Protein 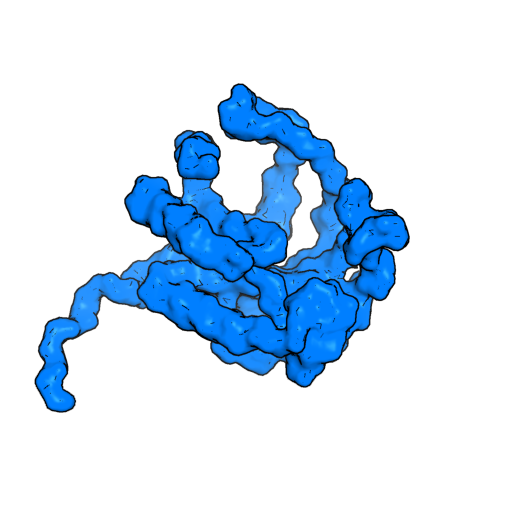AF-A0A319C2F0-F1 (afdb_monomer_lite)

InterPro domains:
  IPR013785 Aldolase-type TIM barrel [G3DSA:3.20.20.70] (1-60)
  IPR051196 RSAD2 and Viperin antiviral [PTHR21339] (58-210)
  IPR058240 Radical SAM superfamily [SSF102114] (2-153)

Sequence (222 aa):
MKRALTLLKDAGMRKINFAGGEPFLYPAKLGQMVDYCKETLRLESVPIVTNGSQSDGASVNIAIGRGSGTQVTKLYEIRDLCRAYGIKFKLNTVVCHLNFNEDMNRFIEKLQPFRWKCFQVLVVPGENDSERRLRDAHRFLIRDKEFSHFCDVHRGQRAFVPESNALVRNGREPSPSILEVGVQRALESVYWDEKSFISRSGMYDWSRDQKSCSDTHRDLDW

Secondary structure (DSSP, 8-state):
-HHHHHHHHHTT--B--B-SS-GGGSHHHHHHHHHIIIIIS--SB--BEE-----S-HHHHHHHTS-SS-HHHHHHHHHHHHHHTT---EEEEEE-TTTTT---HHHHHHH--SEEEEEEP---TTTS--TTSTT--GGG---HHHHHHHHHHHTT-TTEEEE-GGG-----PPPPPHHHH-HHHHHHHS---HHHHHHTT-----SPPS-SSSS-------

Radius of gyration: 19.26 Å; chains: 1; bounding box: 43×42×59 Å

Organism: NCBI:txid1448315

Foldseek 3Di:
DLVLVVLVLVVPQQEDEADDDALVVPVVVSVVVVCCCCVPSVRQAYEYEGADDDDPPLPLCVVQVVDRRPRLVVLQVVLVVCVVVLHQYEYEAAQWPSPLPDQCQVVCVVSVHQAYEYEHQDDAPPPQCDPPDPHPSPNGHDDPVSNVSSCVSRVPRPRYQYHYPVLDDHDDDAFPDCVPVNDVRRCVVDVDDVVSCVVSVVDDPRGRPPPDDDDDDDDDDD

pLDDT: mean 78.19, std 15.99, range [30.0, 97.94]

Structure (mmCIF, N/CA/C/O backbone):
data_AF-A0A319C2F0-F1
#
_entry.id   AF-A0A319C2F0-F1
#
loop_
_atom_site.group_PDB
_atom_site.id
_atom_site.type_symbol
_atom_site.label_atom_id
_atom_site.label_alt_id
_atom_site.label_comp_id
_atom_site.label_asym_id
_atom_site.label_entity_id
_atom_site.label_seq_id
_atom_site.pdbx_PDB_ins_code
_atom_site.Cartn_x
_atom_site.Cartn_y
_atom_site.Cartn_z
_atom_site.occupancy
_atom_site.B_iso_or_equiv
_atom_site.auth_seq_id
_atom_site.auth_comp_id
_atom_site.auth_asym_id
_atom_site.auth_atom_id
_atom_site.pdbx_PDB_model_num
ATOM 1 N N . MET A 1 1 ? -7.241 15.963 10.776 1.00 81.94 1 MET A N 1
ATOM 2 C CA . MET A 1 1 ? -7.100 14.503 10.559 1.00 81.94 1 MET A CA 1
ATOM 3 C C . MET A 1 1 ? -8.175 13.699 11.285 1.00 81.94 1 MET A C 1
ATOM 5 O O . MET A 1 1 ? -9.014 13.144 10.599 1.00 81.94 1 MET A O 1
ATOM 9 N N . LYS A 1 2 ? -8.218 13.676 12.632 1.00 91.56 2 LYS A N 1
ATOM 10 C CA . LYS A 1 2 ? -9.213 12.895 13.405 1.00 91.56 2 LYS A CA 1
ATOM 11 C C . LYS A 1 2 ? -10.661 13.156 12.964 1.00 91.56 2 LYS A C 1
ATOM 13 O O . LYS A 1 2 ? -11.342 12.215 12.599 1.00 91.56 2 LYS A O 1
ATOM 18 N N . ARG A 1 3 ? -11.054 14.430 12.817 1.00 95.12 3 ARG A N 1
ATOM 19 C CA . ARG A 1 3 ? -12.369 14.831 12.275 1.00 95.12 3 ARG A CA 1
ATOM 20 C C . ARG A 1 3 ? -12.691 14.218 10.903 1.00 95.12 3 ARG A C 1
ATOM 22 O O . ARG A 1 3 ? -13.812 13.788 10.684 1.00 95.12 3 ARG A O 1
ATOM 29 N N . ALA A 1 4 ? -11.718 14.150 9.993 1.00 94.06 4 ALA A N 1
ATOM 30 C CA . ALA A 1 4 ? -11.909 13.536 8.676 1.00 94.06 4 ALA A CA 1
ATOM 31 C C . ALA A 1 4 ? -12.144 12.019 8.794 1.00 94.06 4 ALA A C 1
ATOM 33 O O . ALA A 1 4 ? -13.008 11.473 8.121 1.00 94.06 4 ALA A O 1
ATOM 34 N N . LEU A 1 5 ? -11.407 11.350 9.690 1.00 94.06 5 LEU A N 1
ATOM 35 C CA . LEU A 1 5 ? -11.576 9.923 9.976 1.00 94.06 5 LEU A CA 1
ATOM 36 C C . LEU A 1 5 ? -12.943 9.621 10.604 1.00 94.06 5 LEU A C 1
ATOM 38 O O . LEU A 1 5 ? -13.554 8.616 10.255 1.00 94.06 5 LEU A O 1
ATOM 42 N N . THR A 1 6 ? -13.432 10.499 11.485 1.00 95.75 6 THR A N 1
ATOM 43 C CA . THR A 1 6 ? -14.786 10.415 12.051 1.00 95.75 6 THR A CA 1
ATOM 44 C C . THR A 1 6 ? -15.842 10.529 10.957 1.00 95.75 6 THR A C 1
ATOM 46 O O . THR A 1 6 ? -16.673 9.642 10.847 1.00 95.75 6 THR A O 1
ATOM 49 N N . LEU A 1 7 ? -15.741 11.528 10.068 1.00 96.44 7 LEU A N 1
ATOM 50 C CA . LEU A 1 7 ? -16.677 11.677 8.945 1.00 96.44 7 LEU A CA 1
ATOM 51 C C . LEU A 1 7 ? -16.725 10.428 8.056 1.00 96.44 7 LEU A C 1
ATOM 53 O O . LEU A 1 7 ? -17.801 9.996 7.654 1.00 96.44 7 LEU A O 1
ATOM 57 N N . LEU A 1 8 ? -15.568 9.827 7.763 1.00 96.00 8 LEU A N 1
ATOM 58 C CA . LEU A 1 8 ? -15.510 8.576 7.004 1.00 96.00 8 LEU A CA 1
ATOM 59 C C . LEU A 1 8 ? -16.169 7.420 7.768 1.00 96.00 8 LEU A C 1
ATOM 61 O O . LEU A 1 8 ? -16.889 6.629 7.162 1.00 96.00 8 LEU A O 1
ATOM 65 N N . LYS A 1 9 ? -15.938 7.310 9.083 1.00 95.00 9 LYS A N 1
ATOM 66 C CA . LYS A 1 9 ? -16.566 6.291 9.939 1.00 95.00 9 LYS A CA 1
ATOM 67 C C . LYS A 1 9 ? -18.087 6.435 9.953 1.00 95.00 9 LYS A C 1
ATOM 69 O O . LYS A 1 9 ? -18.772 5.435 9.748 1.00 95.00 9 LYS A O 1
ATOM 74 N N . ASP A 1 10 ? -18.588 7.652 10.130 1.00 95.75 10 ASP A N 1
ATOM 75 C CA . ASP A 1 10 ? -20.021 7.960 10.142 1.00 95.75 10 ASP A CA 1
ATOM 76 C C . ASP A 1 10 ? -20.669 7.659 8.782 1.00 95.75 10 ASP A C 1
ATOM 78 O O . ASP A 1 10 ? -21.794 7.175 8.720 1.00 95.75 10 ASP A O 1
ATOM 82 N N . ALA A 1 11 ? -19.922 7.844 7.688 1.00 94.94 11 ALA A N 1
ATOM 83 C CA . ALA A 1 11 ? -20.327 7.462 6.335 1.00 94.94 11 ALA A CA 1
ATOM 84 C C . ALA A 1 11 ? -20.202 5.949 6.036 1.00 94.94 11 ALA A C 1
ATOM 86 O O . ALA A 1 11 ? -20.392 5.531 4.896 1.00 94.94 11 ALA A O 1
ATOM 87 N N . GLY A 1 12 ? -19.869 5.116 7.028 1.00 94.25 12 GLY A N 1
ATOM 88 C CA . GLY A 1 12 ? -19.837 3.655 6.896 1.00 94.25 12 GLY A CA 1
ATOM 89 C C . GLY A 1 12 ? -18.448 3.037 6.710 1.00 94.25 12 GLY A C 1
ATOM 90 O O . GLY A 1 12 ? -18.342 1.838 6.442 1.00 94.25 12 GLY A O 1
ATOM 91 N N . MET A 1 13 ? -17.357 3.793 6.878 1.00 93.62 13 MET A N 1
ATOM 92 C CA . MET A 1 13 ? -16.005 3.229 6.820 1.00 93.62 13 MET A CA 1
ATOM 93 C C . MET A 1 13 ? -15.798 2.181 7.925 1.00 93.62 13 MET A C 1
ATOM 95 O O . MET A 1 13 ? -15.825 2.473 9.123 1.00 93.62 13 MET A O 1
ATOM 99 N N . ARG A 1 14 ? -15.509 0.944 7.512 1.00 88.69 14 ARG A N 1
ATOM 100 C CA . ARG A 1 14 ? -15.159 -0.174 8.411 1.00 88.69 14 ARG A CA 1
ATOM 101 C C . ARG A 1 14 ? -13.652 -0.426 8.494 1.00 88.69 14 ARG A C 1
ATOM 103 O O . ARG A 1 14 ? -13.172 -1.051 9.440 1.00 88.69 14 ARG A O 1
ATOM 110 N N . LYS A 1 15 ? -12.899 0.086 7.519 1.00 86.94 15 LYS A N 1
ATOM 111 C CA . LYS A 1 15 ? -11.468 -0.156 7.339 1.00 86.94 15 LYS A CA 1
ATOM 112 C C . LYS A 1 15 ? -10.770 1.056 6.740 1.00 86.94 15 LYS A C 1
ATOM 114 O O . LYS A 1 15 ? -11.311 1.683 5.836 1.00 86.94 15 LYS A O 1
ATOM 119 N N . ILE A 1 16 ? -9.537 1.305 7.177 1.00 87.88 16 ILE A N 1
ATOM 120 C CA . ILE A 1 16 ? -8.668 2.341 6.611 1.00 87.88 16 ILE A CA 1
ATOM 121 C C . ILE A 1 16 ? -7.269 1.800 6.331 1.00 87.88 16 ILE A C 1
ATOM 123 O O . ILE A 1 16 ? -6.718 1.072 7.147 1.00 87.88 16 ILE A O 1
ATOM 127 N N . ASN A 1 17 ? -6.679 2.172 5.194 1.00 84.88 17 ASN A N 1
ATOM 128 C CA . ASN A 1 17 ? -5.277 1.874 4.904 1.00 84.88 17 ASN A CA 1
ATOM 129 C C . ASN A 1 17 ? -4.452 3.157 5.058 1.00 84.88 17 ASN A C 1
ATOM 131 O O . ASN A 1 17 ? -4.712 4.123 4.340 1.00 84.88 17 ASN A O 1
ATOM 135 N N . PHE A 1 18 ? -3.428 3.156 5.913 1.00 80.81 18 PHE A N 1
ATOM 136 C CA . PHE A 1 18 ? -2.420 4.219 5.891 1.00 80.81 18 PHE A CA 1
ATOM 137 C C . PHE A 1 18 ? -1.368 3.886 4.833 1.00 80.81 18 PHE A C 1
ATOM 139 O O . PHE A 1 18 ? -0.685 2.870 4.928 1.00 80.81 18 PHE A O 1
ATOM 146 N N . ALA A 1 19 ? -1.301 4.712 3.793 1.00 76.75 19 ALA A N 1
ATOM 147 C CA . ALA A 1 19 ? -0.451 4.538 2.619 1.00 76.75 19 ALA A CA 1
ATOM 148 C C . ALA A 1 19 ? 0.093 5.900 2.148 1.00 76.75 19 ALA A C 1
ATOM 150 O O . ALA A 1 19 ? -0.187 6.927 2.767 1.00 76.75 19 ALA A O 1
ATOM 151 N N . GLY A 1 20 ? 0.814 5.904 1.022 1.00 68.31 20 GLY A N 1
ATOM 152 C CA . GLY A 1 20 ? 1.392 7.110 0.419 1.00 68.31 20 GLY A CA 1
ATOM 153 C C . GLY A 1 20 ? 2.716 7.524 1.066 1.00 68.31 20 GLY A C 1
ATOM 154 O O . GLY A 1 20 ? 3.011 7.121 2.189 1.00 68.31 20 GLY A O 1
ATOM 155 N N . GLY A 1 21 ? 3.523 8.312 0.340 1.00 66.19 21 GLY A N 1
ATOM 156 C CA . GLY A 1 21 ? 4.864 8.718 0.783 1.00 66.19 21 GLY A CA 1
ATOM 157 C C . GLY A 1 21 ? 5.670 7.526 1.313 1.00 66.19 21 GLY A C 1
ATOM 158 O O . GLY A 1 21 ? 5.854 6.539 0.601 1.00 66.19 21 GLY A O 1
ATOM 159 N N . GLU A 1 22 ? 6.081 7.619 2.578 1.00 70.38 22 GLU A N 1
ATOM 160 C CA . GLU A 1 22 ? 6.444 6.477 3.420 1.00 70.38 22 GLU A CA 1
ATOM 161 C C . GLU A 1 22 ? 5.877 6.727 4.840 1.00 70.38 22 GLU A C 1
ATOM 163 O O . GLU A 1 22 ? 6.349 7.652 5.511 1.00 70.38 22 GLU A O 1
ATOM 168 N N . PRO A 1 23 ? 4.840 5.986 5.302 1.00 66.38 23 PRO A N 1
ATOM 169 C CA . PRO A 1 23 ? 4.181 6.242 6.590 1.00 66.38 23 PRO A CA 1
ATOM 170 C C . PRO A 1 23 ? 5.129 6.233 7.794 1.00 66.38 23 PRO A C 1
ATOM 172 O O . PRO A 1 23 ? 4.929 7.001 8.739 1.00 66.38 23 PRO A O 1
ATOM 175 N N . PHE A 1 24 ? 6.190 5.424 7.748 1.00 66.62 24 PHE A N 1
ATOM 176 C CA . PHE A 1 24 ? 7.182 5.339 8.820 1.00 66.62 24 PHE A CA 1
ATOM 177 C C . PHE A 1 24 ? 8.153 6.528 8.871 1.00 66.62 24 PHE A C 1
ATOM 179 O O . PHE A 1 24 ? 8.953 6.607 9.800 1.00 66.62 24 PHE A O 1
ATOM 186 N N . LEU A 1 25 ? 8.055 7.502 7.955 1.00 64.81 25 LEU A N 1
ATOM 187 C CA . LEU A 1 25 ? 8.704 8.812 8.123 1.00 64.81 25 LEU A CA 1
ATOM 188 C C . LEU A 1 25 ? 8.047 9.660 9.223 1.00 64.81 25 LEU A C 1
ATOM 190 O O . LEU A 1 25 ? 8.662 10.599 9.721 1.00 64.81 25 LEU A O 1
ATOM 194 N N . TYR A 1 26 ? 6.816 9.329 9.628 1.00 72.00 26 TYR A N 1
ATOM 195 C CA . TYR A 1 26 ? 6.073 10.049 10.665 1.00 72.00 26 TYR A CA 1
ATOM 196 C C . TYR A 1 26 ? 5.575 9.094 11.763 1.00 72.00 26 TYR A C 1
ATOM 198 O O . TYR A 1 26 ? 4.369 9.033 12.017 1.00 72.00 26 TYR A O 1
ATOM 206 N N . PRO A 1 27 ? 6.471 8.352 12.443 1.00 68.69 27 PRO A N 1
ATOM 207 C CA . PRO A 1 27 ? 6.098 7.214 13.284 1.00 68.69 27 PRO A CA 1
ATOM 208 C C . PRO A 1 27 ? 5.182 7.605 14.451 1.00 68.69 27 PRO A C 1
ATOM 210 O O . PRO A 1 27 ? 4.170 6.949 14.677 1.00 68.69 27 PRO A O 1
ATOM 213 N N . ALA A 1 28 ? 5.457 8.724 15.131 1.00 74.56 28 ALA A N 1
ATOM 214 C CA . ALA A 1 28 ? 4.616 9.208 16.230 1.00 74.56 28 ALA A CA 1
ATOM 215 C C . ALA A 1 28 ? 3.196 9.577 15.764 1.00 74.56 28 ALA A C 1
ATOM 217 O O . ALA A 1 28 ? 2.205 9.249 16.414 1.00 74.56 28 ALA A O 1
ATOM 218 N N . LYS A 1 29 ? 3.085 10.234 14.603 1.00 81.25 29 LYS A N 1
ATOM 219 C CA . LYS A 1 29 ? 1.794 10.626 14.023 1.00 81.25 29 LYS A CA 1
ATOM 220 C C . LYS A 1 29 ? 1.020 9.410 13.514 1.00 81.25 29 LYS A C 1
ATOM 222 O O . LYS A 1 29 ? -0.191 9.349 13.703 1.00 81.25 29 LYS A O 1
ATOM 227 N N . LEU A 1 30 ? 1.713 8.454 12.892 1.00 80.19 30 LEU A N 1
ATOM 228 C CA . LEU A 1 30 ? 1.138 7.186 12.452 1.00 80.19 30 LEU A CA 1
ATOM 229 C C . LEU A 1 30 ? 0.583 6.399 13.644 1.00 80.19 30 LEU A C 1
ATOM 231 O O . LEU A 1 30 ? -0.573 5.995 13.585 1.00 80.19 30 LEU A O 1
ATOM 235 N N . GLY A 1 31 ? 1.352 6.271 14.733 1.00 78.94 31 GLY A N 1
ATOM 236 C CA . GLY A 1 31 ? 0.911 5.627 15.976 1.00 78.94 31 GLY A CA 1
ATOM 237 C C . GLY A 1 31 ? -0.383 6.239 16.510 1.00 78.94 31 GLY A C 1
ATOM 238 O O . GLY A 1 31 ? -1.407 5.568 16.549 1.00 78.94 31 GLY A O 1
ATOM 239 N N . GLN A 1 32 ? -0.401 7.558 16.739 1.00 85.75 32 GLN A N 1
ATOM 240 C CA . GLN A 1 32 ? -1.604 8.263 17.210 1.00 85.75 32 GLN A CA 1
ATOM 241 C C . GLN A 1 32 ? -2.833 8.068 16.303 1.00 85.75 32 GLN A C 1
ATOM 243 O O . GLN A 1 32 ? -3.975 8.100 16.770 1.00 85.75 32 GLN A O 1
ATOM 248 N N . MET A 1 33 ? -2.625 7.936 14.990 1.00 86.69 33 MET A N 1
ATOM 249 C CA . MET A 1 33 ? -3.704 7.707 14.027 1.00 86.69 33 MET A CA 1
ATOM 250 C C . MET A 1 33 ? -4.199 6.260 14.057 1.00 86.69 33 MET A C 1
ATOM 252 O O . MET A 1 33 ? -5.409 6.045 13.955 1.00 86.69 33 MET A O 1
ATOM 256 N N . VAL A 1 34 ? -3.298 5.289 14.221 1.00 85.00 34 VAL A N 1
ATOM 257 C CA . VAL A 1 34 ? -3.636 3.874 14.414 1.00 85.00 34 VAL A CA 1
ATOM 258 C C . VAL A 1 34 ? -4.429 3.693 15.706 1.00 85.00 34 VAL A C 1
ATOM 260 O O . VAL A 1 34 ? -5.518 3.120 15.646 1.00 85.00 34 VAL A O 1
ATOM 263 N N . ASP A 1 35 ? -3.959 4.268 16.815 1.00 84.56 35 ASP A N 1
ATOM 264 C CA . ASP A 1 35 ? -4.620 4.204 18.123 1.00 84.56 35 ASP A CA 1
ATOM 265 C C . ASP A 1 35 ? -6.026 4.796 18.037 1.00 84.56 35 ASP A C 1
ATOM 267 O O . ASP A 1 35 ? -7.014 4.137 18.347 1.00 84.56 35 ASP A O 1
ATOM 271 N N . TYR A 1 36 ? -6.159 6.001 17.474 1.00 90.50 36 TYR A N 1
ATOM 272 C CA . TYR A 1 36 ? -7.466 6.631 17.290 1.00 90.50 36 TYR A CA 1
ATOM 273 C C . TYR A 1 36 ? -8.422 5.777 16.439 1.00 90.50 36 TYR A C 1
ATOM 275 O O . TYR A 1 36 ? -9.607 5.649 16.754 1.00 90.50 36 TYR A O 1
ATOM 283 N N . CYS A 1 37 ? -7.924 5.160 15.365 1.00 89.06 37 CYS A N 1
ATOM 284 C CA . CYS A 1 37 ? -8.736 4.297 14.510 1.00 89.06 37 CYS A CA 1
ATOM 285 C C . CYS A 1 37 ? -9.168 3.001 15.211 1.00 89.06 37 CYS A C 1
ATOM 287 O O . CYS A 1 37 ? -10.277 2.518 14.967 1.00 89.06 37 CYS A O 1
ATOM 289 N N . LYS A 1 38 ? -8.307 2.422 16.052 1.00 84.69 38 LYS A N 1
ATOM 290 C CA . LYS A 1 38 ? -8.574 1.153 16.736 1.00 84.69 38 LYS A CA 1
ATOM 291 C C . LYS A 1 38 ? -9.365 1.321 18.022 1.00 84.69 38 LYS A C 1
ATOM 293 O O . LYS A 1 38 ? -10.360 0.626 18.201 1.00 84.69 38 LYS A O 1
ATOM 298 N N . GLU A 1 39 ? -8.962 2.245 18.874 1.00 87.31 39 GLU A N 1
ATOM 299 C CA . GLU A 1 39 ? -9.532 2.420 20.206 1.00 87.31 39 GLU A CA 1
ATOM 300 C C . GLU A 1 39 ? -10.785 3.292 20.166 1.00 87.31 39 GLU A C 1
ATOM 302 O O . GLU A 1 39 ? -11.814 2.934 20.740 1.00 87.31 39 GLU A O 1
ATOM 307 N N . THR A 1 40 ? -10.733 4.416 19.440 1.00 91.81 40 THR A N 1
ATOM 308 C CA . THR A 1 40 ? -11.856 5.363 19.389 1.00 91.81 40 THR A CA 1
ATOM 309 C C . THR A 1 40 ? -12.871 4.995 18.310 1.00 91.81 40 THR A C 1
ATOM 311 O O . THR A 1 40 ? -14.049 4.822 18.608 1.00 91.81 40 THR A O 1
ATOM 314 N N . LEU A 1 41 ? -12.440 4.850 17.052 1.00 92.00 41 LEU A N 1
ATOM 315 C CA . LEU A 1 41 ? -13.363 4.581 15.935 1.00 92.00 41 LEU A CA 1
ATOM 316 C C . LEU A 1 41 ? -13.765 3.105 15.810 1.00 92.00 41 LEU A C 1
ATOM 318 O O . LEU A 1 41 ? -14.665 2.782 15.027 1.00 92.00 41 LEU A O 1
ATOM 322 N N . ARG A 1 42 ? -13.090 2.212 16.549 1.00 89.75 42 ARG A N 1
ATOM 323 C CA . ARG A 1 42 ? -13.312 0.758 16.537 1.00 89.75 42 ARG A CA 1
ATOM 324 C C . ARG A 1 42 ? -13.364 0.196 15.113 1.00 89.75 42 ARG A C 1
ATOM 326 O O . ARG A 1 42 ? -14.255 -0.576 14.760 1.00 89.75 42 ARG A O 1
ATOM 333 N N . LEU A 1 43 ? -12.432 0.632 14.260 1.00 85.44 43 LEU A N 1
ATOM 334 C CA . LEU A 1 43 ? -12.320 0.113 12.900 1.00 85.44 43 LEU A CA 1
ATOM 335 C C . LEU A 1 43 ? -11.874 -1.347 12.928 1.00 85.44 43 LEU A C 1
ATOM 337 O O . LEU A 1 43 ? -10.918 -1.732 13.613 1.00 85.44 43 LEU A O 1
ATOM 341 N N . GLU A 1 44 ? -12.515 -2.158 12.099 1.00 84.56 44 GLU A N 1
ATOM 342 C CA . GLU A 1 44 ? -12.252 -3.593 12.011 1.00 84.56 44 GLU A CA 1
ATOM 343 C C . GLU A 1 44 ? -10.829 -3.855 11.530 1.00 84.56 44 GLU A C 1
ATOM 345 O O . GLU A 1 44 ? -10.135 -4.737 12.035 1.00 84.56 44 GLU A O 1
ATOM 350 N N . SER A 1 45 ? -10.331 -3.015 10.622 1.00 81.94 45 SER A N 1
ATOM 351 C CA . SER A 1 45 ? -9.018 -3.189 10.017 1.00 81.94 45 SER A CA 1
ATOM 352 C C . SER A 1 45 ? -8.317 -1.853 9.775 1.00 81.94 45 SER A C 1
ATOM 354 O O . SER A 1 45 ? -8.910 -0.909 9.255 1.00 81.94 45 SER A O 1
ATOM 356 N N . VAL A 1 46 ? -7.044 -1.785 10.172 1.00 82.19 46 VAL A N 1
ATOM 35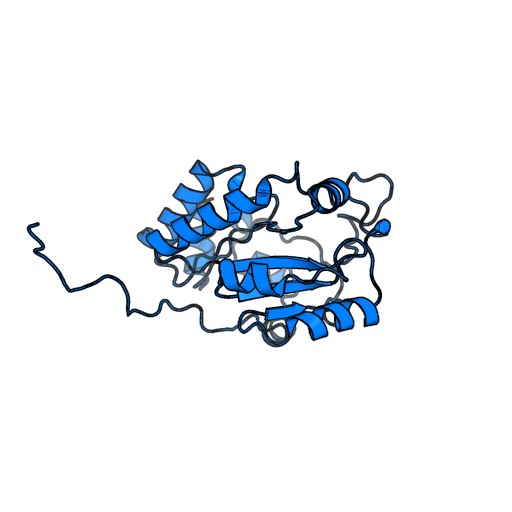7 C CA . VAL A 1 46 ? -6.177 -0.603 10.027 1.00 82.19 46 VAL A CA 1
ATOM 358 C C . VAL A 1 46 ? -4.814 -1.050 9.473 1.00 82.19 46 VAL A C 1
ATOM 360 O O . VAL A 1 46 ? -3.820 -1.013 10.193 1.00 82.19 46 VAL A O 1
ATOM 363 N N . PRO A 1 47 ? -4.741 -1.612 8.251 1.00 74.88 47 PRO A N 1
ATOM 364 C CA . PRO A 1 47 ? -3.465 -2.007 7.668 1.00 74.88 47 PRO A CA 1
ATOM 365 C C . PRO A 1 47 ? -2.603 -0.787 7.327 1.00 74.88 47 PRO A C 1
ATOM 367 O O . PRO A 1 47 ? -3.092 0.269 6.917 1.00 74.88 47 PRO A O 1
ATOM 370 N N . ILE A 1 48 ? -1.294 -0.980 7.420 1.00 70.56 48 ILE A N 1
ATOM 371 C CA . ILE A 1 48 ? -0.283 -0.023 6.974 1.00 70.56 48 ILE A CA 1
ATOM 372 C C . ILE A 1 48 ? 0.319 -0.558 5.674 1.00 70.56 48 ILE A C 1
ATOM 374 O O . ILE A 1 48 ? 0.538 -1.761 5.534 1.00 70.56 48 ILE A O 1
ATOM 378 N N . VAL A 1 49 ? 0.540 0.330 4.710 1.00 68.88 49 VAL A N 1
ATOM 379 C CA . VAL A 1 49 ? 1.227 0.050 3.450 1.00 68.88 49 VAL A CA 1
ATOM 380 C C . VAL A 1 49 ? 2.572 0.758 3.482 1.00 68.88 49 VAL A C 1
ATOM 382 O O . VAL A 1 49 ? 2.614 1.980 3.567 1.00 68.88 49 VAL A O 1
ATOM 385 N N . THR A 1 50 ? 3.655 0.001 3.351 1.00 64.31 50 THR A N 1
ATOM 386 C CA . THR A 1 50 ? 5.018 0.539 3.249 1.00 64.31 50 THR A CA 1
ATOM 387 C C . THR A 1 50 ? 5.661 0.116 1.935 1.00 64.31 50 THR A C 1
ATOM 389 O O . THR A 1 50 ? 5.291 -0.903 1.340 1.00 64.31 50 THR A O 1
ATOM 392 N N . ASN A 1 51 ? 6.611 0.920 1.465 1.00 60.66 51 ASN A N 1
ATOM 393 C CA . ASN A 1 51 ? 7.398 0.670 0.266 1.00 60.66 51 ASN A CA 1
ATOM 394 C C . ASN A 1 51 ? 8.507 -0.372 0.512 1.00 60.66 51 ASN A C 1
ATOM 396 O O . ASN A 1 51 ? 9.659 -0.180 0.144 1.00 60.66 51 ASN A O 1
ATOM 400 N N . GLY A 1 52 ? 8.149 -1.503 1.117 1.00 52.69 52 GLY A N 1
ATOM 401 C CA . GLY A 1 52 ? 9.091 -2.560 1.437 1.00 52.69 52 GLY A CA 1
ATOM 402 C C . GLY A 1 52 ? 9.508 -3.367 0.215 1.00 52.69 52 GLY A C 1
ATOM 403 O O . GLY A 1 52 ? 8.776 -4.252 -0.215 1.00 52.69 52 GLY A O 1
ATOM 404 N N . SER A 1 53 ? 10.682 -3.092 -0.334 1.00 49.38 53 SER A N 1
ATOM 405 C CA . SER A 1 53 ? 11.360 -4.011 -1.252 1.00 49.38 53 SER A CA 1
ATOM 406 C C . SER A 1 53 ? 12.557 -4.624 -0.534 1.00 49.38 53 SER A C 1
ATOM 408 O O . SER A 1 53 ? 13.447 -3.898 -0.086 1.00 49.38 53 SER A O 1
ATOM 410 N N . GLN A 1 54 ? 12.586 -5.957 -0.420 1.00 49.94 54 GLN A N 1
ATOM 411 C CA . GLN A 1 54 ? 13.860 -6.649 -0.269 1.00 49.94 54 GLN A CA 1
ATOM 412 C C . GLN A 1 54 ? 14.494 -6.713 -1.641 1.00 49.94 54 GLN A C 1
ATOM 414 O O . GLN A 1 54 ? 13.897 -7.220 -2.579 1.00 49.94 54 GLN A O 1
ATOM 419 N N . SER A 1 55 ? 15.732 -6.270 -1.696 1.00 44.44 55 SER A N 1
ATOM 420 C CA . SER A 1 55 ? 16.688 -6.824 -2.622 1.00 44.44 55 SER A CA 1
ATOM 421 C C . SER A 1 55 ? 17.985 -6.913 -1.838 1.00 44.44 55 SER A C 1
ATOM 423 O O . SER A 1 55 ? 18.437 -5.933 -1.243 1.00 44.44 55 SER A O 1
ATOM 425 N N . ASP A 1 56 ? 18.604 -8.086 -1.851 1.00 45.78 56 ASP A N 1
ATOM 426 C CA . ASP A 1 56 ? 19.993 -8.262 -1.420 1.00 45.78 56 ASP A CA 1
ATOM 427 C C . ASP A 1 56 ? 20.953 -7.382 -2.268 1.00 45.78 56 ASP A C 1
ATOM 429 O O . ASP A 1 56 ? 22.139 -7.270 -1.978 1.00 45.78 56 ASP A O 1
ATOM 433 N N . GLY A 1 57 ? 20.430 -6.677 -3.282 1.00 49.34 57 GLY A N 1
ATOM 434 C CA . GLY A 1 57 ? 21.006 -5.481 -3.881 1.00 49.34 57 GLY A CA 1
ATOM 435 C C . GLY A 1 57 ? 20.406 -4.198 -3.303 1.00 49.34 57 GLY A C 1
ATOM 436 O O . GLY A 1 57 ? 19.398 -3.695 -3.806 1.00 49.34 57 GLY A O 1
ATOM 437 N N . ALA A 1 58 ? 21.090 -3.586 -2.333 1.00 54.97 58 ALA A N 1
ATOM 438 C CA . ALA A 1 58 ? 20.908 -2.167 -2.001 1.00 54.97 58 ALA A CA 1
ATOM 439 C C . ALA A 1 58 ? 20.884 -1.286 -3.272 1.00 54.97 58 ALA A C 1
ATOM 441 O O . ALA A 1 58 ? 20.160 -0.296 -3.329 1.00 54.97 58 ALA A O 1
ATOM 442 N N . SER A 1 59 ? 21.604 -1.708 -4.318 1.00 56.84 59 SER A N 1
ATOM 443 C CA . SER A 1 59 ? 21.651 -1.101 -5.650 1.00 56.84 59 SER A CA 1
ATOM 444 C C . SER A 1 59 ? 20.289 -0.955 -6.339 1.00 56.84 59 SER A C 1
ATOM 446 O O . SER A 1 59 ? 20.046 0.100 -6.916 1.00 56.84 59 SER A O 1
ATOM 448 N N . VAL A 1 60 ? 19.384 -1.940 -6.263 1.00 62.00 60 VAL A N 1
ATOM 449 C CA . VAL A 1 60 ? 18.061 -1.866 -6.922 1.00 62.00 60 VAL A CA 1
ATOM 450 C C . VAL A 1 60 ? 17.163 -0.859 -6.209 1.00 62.00 60 VAL A C 1
ATOM 452 O O . VAL A 1 60 ? 16.586 0.021 -6.844 1.00 62.00 60 VAL A O 1
ATOM 455 N N . ASN A 1 61 ? 17.106 -0.908 -4.876 1.00 65.44 61 ASN A N 1
ATOM 456 C CA . ASN A 1 61 ? 16.363 0.071 -4.080 1.00 65.44 61 ASN A CA 1
ATOM 457 C C . ASN A 1 61 ? 16.897 1.498 -4.262 1.00 65.44 61 ASN A C 1
ATOM 459 O O . ASN A 1 61 ? 16.102 2.429 -4.395 1.00 65.44 61 ASN A O 1
ATOM 463 N N . ILE A 1 62 ? 18.221 1.669 -4.324 1.00 63.47 62 ILE A N 1
ATOM 464 C CA . ILE A 1 62 ? 18.855 2.960 -4.619 1.00 63.47 62 ILE A CA 1
ATOM 465 C C . ILE A 1 62 ? 18.480 3.428 -6.032 1.00 63.47 62 ILE A C 1
ATOM 467 O O . ILE A 1 62 ? 18.061 4.571 -6.193 1.00 63.47 62 ILE A O 1
ATOM 471 N N . ALA A 1 63 ? 18.548 2.549 -7.037 1.00 61.94 63 ALA A N 1
ATOM 472 C CA . ALA A 1 63 ? 18.222 2.874 -8.427 1.00 61.94 63 ALA A CA 1
ATOM 473 C C . ALA A 1 63 ? 16.735 3.217 -8.640 1.00 61.94 63 ALA A C 1
ATOM 475 O O . ALA A 1 63 ? 16.411 4.080 -9.451 1.00 61.94 63 ALA A O 1
ATOM 476 N N . ILE A 1 64 ? 15.829 2.590 -7.882 1.00 61.19 64 ILE A N 1
ATOM 477 C CA . ILE A 1 64 ? 14.395 2.929 -7.857 1.00 61.19 64 ILE A CA 1
ATOM 478 C C . ILE A 1 64 ? 14.136 4.220 -7.046 1.00 61.19 64 ILE A C 1
ATOM 480 O O . ILE A 1 64 ? 13.065 4.817 -7.144 1.00 61.19 64 ILE A O 1
ATOM 484 N N . GLY A 1 65 ? 15.096 4.675 -6.233 1.00 59.09 65 GLY A N 1
ATOM 485 C CA . GLY A 1 65 ? 14.948 5.847 -5.364 1.00 59.09 65 GLY A CA 1
ATOM 486 C C . GLY A 1 65 ? 14.198 5.564 -4.055 1.00 59.09 65 GLY A C 1
ATOM 487 O O . GLY A 1 65 ? 13.605 6.469 -3.468 1.00 59.09 65 GLY A O 1
ATOM 488 N N . ARG A 1 66 ? 14.209 4.313 -3.576 1.00 64.12 66 ARG A N 1
ATOM 489 C CA . ARG A 1 66 ? 13.549 3.839 -2.341 1.00 64.12 66 ARG A CA 1
ATOM 490 C C . ARG A 1 66 ? 14.463 3.804 -1.105 1.00 64.12 66 ARG A C 1
ATOM 492 O O . ARG A 1 66 ? 14.163 3.134 -0.120 1.00 64.12 66 ARG A O 1
ATOM 499 N N . GLY A 1 67 ? 15.542 4.583 -1.119 1.00 61.84 67 GLY A N 1
ATOM 500 C CA . GLY A 1 67 ? 16.434 4.788 0.025 1.00 61.84 67 GLY A CA 1
ATOM 501 C C . GLY A 1 67 ? 17.778 4.068 -0.096 1.00 61.84 67 GLY A C 1
ATOM 502 O O . GLY A 1 67 ? 18.176 3.648 -1.174 1.00 61.84 67 GLY A O 1
ATOM 503 N N . SER A 1 68 ? 18.503 3.975 1.021 1.00 59.78 68 SER A N 1
ATOM 504 C CA . SER A 1 68 ? 19.917 3.572 1.098 1.00 59.78 68 SER A CA 1
ATOM 505 C C . SER A 1 68 ? 20.211 2.061 1.179 1.00 59.78 68 SER A C 1
ATOM 507 O O . SER A 1 68 ? 21.356 1.691 1.412 1.00 59.78 68 SER A O 1
ATOM 509 N N . GLY A 1 69 ? 19.216 1.176 1.045 1.00 57.75 69 GLY A N 1
ATOM 510 C CA . GLY A 1 69 ? 19.393 -0.285 1.122 1.00 57.75 69 GLY A CA 1
ATOM 511 C C . GLY A 1 69 ? 19.182 -0.930 2.501 1.00 57.75 69 GLY A C 1
ATOM 512 O O . GLY A 1 69 ? 19.125 -2.150 2.594 1.00 57.75 69 GLY A O 1
ATOM 513 N N . THR A 1 70 ? 19.002 -0.155 3.578 1.00 59.00 70 THR A N 1
ATOM 514 C CA . THR A 1 70 ? 18.742 -0.676 4.943 1.00 59.00 70 THR A CA 1
ATOM 515 C C . THR A 1 70 ? 17.257 -0.908 5.253 1.00 59.00 70 THR A C 1
ATOM 517 O O . THR A 1 70 ? 16.884 -1.211 6.387 1.00 59.00 70 THR A O 1
ATOM 520 N N . GLN A 1 71 ? 16.377 -0.756 4.258 1.00 64.62 71 GLN A N 1
ATOM 521 C CA . GLN A 1 71 ? 14.921 -0.789 4.442 1.00 64.62 71 GLN A CA 1
ATOM 522 C C . GLN A 1 71 ? 14.407 -2.175 4.861 1.00 64.62 71 GLN A C 1
ATOM 524 O O . GLN A 1 71 ? 13.364 -2.274 5.502 1.00 64.62 71 GLN A O 1
ATOM 529 N N . VAL A 1 72 ? 15.152 -3.239 4.551 1.00 65.06 72 VAL A N 1
ATOM 530 C CA . VAL A 1 72 ? 14.748 -4.627 4.813 1.00 65.06 72 VAL A CA 1
ATOM 531 C C . VAL A 1 72 ? 14.637 -4.921 6.309 1.00 65.06 72 VAL A C 1
ATOM 533 O O . VAL A 1 72 ? 13.645 -5.504 6.739 1.00 65.06 72 VAL A O 1
ATOM 536 N N . THR A 1 73 ? 15.598 -4.467 7.119 1.00 68.75 73 THR A N 1
ATOM 537 C CA . THR A 1 73 ? 15.574 -4.666 8.580 1.00 68.75 73 THR A CA 1
ATOM 538 C C . THR A 1 73 ? 14.345 -4.009 9.206 1.00 68.75 73 THR A C 1
ATOM 540 O O . THR A 1 73 ? 13.634 -4.635 9.990 1.00 68.75 73 THR A O 1
ATOM 543 N N . LYS A 1 74 ? 14.009 -2.796 8.753 1.00 71.31 74 LYS A N 1
ATOM 544 C CA . LYS A 1 74 ? 12.824 -2.067 9.221 1.00 71.31 74 LYS A CA 1
ATOM 545 C C . LYS A 1 74 ? 11.523 -2.803 8.911 1.00 71.31 74 LYS A C 1
ATOM 547 O O . LYS A 1 74 ? 10.592 -2.733 9.701 1.00 71.31 74 LYS A O 1
ATOM 552 N N . LEU A 1 75 ? 11.433 -3.539 7.801 1.00 74.94 75 LEU A N 1
ATOM 553 C CA . LEU A 1 75 ? 10.223 -4.311 7.482 1.00 74.94 75 LEU A CA 1
ATOM 554 C C . LEU A 1 75 ? 9.968 -5.430 8.488 1.00 74.94 75 LEU A C 1
ATOM 556 O O . LEU A 1 75 ? 8.814 -5.679 8.833 1.00 74.94 75 LEU A O 1
ATOM 560 N N . TYR A 1 76 ? 11.026 -6.077 8.976 1.00 79.94 76 TYR A N 1
ATOM 561 C CA . TYR A 1 76 ? 10.904 -7.091 10.017 1.00 79.94 76 TYR A CA 1
ATOM 562 C C . TYR A 1 76 ? 10.496 -6.477 11.360 1.00 79.94 76 TYR A C 1
ATOM 564 O O . TYR A 1 76 ? 9.582 -6.996 11.995 1.00 79.94 76 TYR A O 1
ATOM 572 N N . GLU A 1 77 ? 11.064 -5.326 11.731 1.00 77.50 77 GLU A N 1
ATOM 573 C CA . GLU A 1 77 ? 10.639 -4.568 12.919 1.00 77.50 77 GLU A CA 1
ATOM 574 C C . GLU A 1 77 ? 9.156 -4.173 12.831 1.00 77.50 77 GLU A C 1
ATOM 576 O O . GLU A 1 77 ? 8.380 -4.402 13.758 1.00 77.50 77 GLU A O 1
ATOM 581 N N . ILE A 1 78 ? 8.726 -3.645 11.680 1.00 75.69 78 ILE A N 1
ATOM 582 C CA . ILE A 1 78 ? 7.331 -3.266 11.428 1.00 75.69 78 ILE A CA 1
ATOM 583 C C . ILE A 1 78 ? 6.412 -4.483 11.516 1.00 75.69 78 ILE A C 1
ATOM 585 O O . ILE A 1 78 ? 5.341 -4.399 12.120 1.00 75.69 78 ILE A O 1
ATOM 589 N N . ARG A 1 79 ? 6.804 -5.613 10.919 1.00 81.81 79 ARG A N 1
ATOM 590 C CA . ARG A 1 79 ? 6.063 -6.876 11.015 1.00 81.81 79 ARG A CA 1
ATOM 591 C C . ARG A 1 79 ? 5.890 -7.286 12.477 1.00 81.81 79 ARG A C 1
ATOM 593 O O . ARG A 1 79 ? 4.786 -7.672 12.859 1.00 81.81 79 ARG A O 1
ATOM 600 N N . ASP A 1 80 ? 6.945 -7.203 13.278 1.00 81.56 80 ASP A N 1
ATOM 601 C CA . ASP A 1 80 ? 6.922 -7.638 14.677 1.00 81.56 80 ASP A CA 1
ATOM 602 C C . ASP A 1 80 ? 6.061 -6.721 15.546 1.00 81.56 80 ASP A C 1
ATOM 604 O O . ASP A 1 80 ? 5.235 -7.213 16.315 1.00 81.56 80 ASP A O 1
ATOM 608 N N . LEU A 1 81 ? 6.124 -5.406 15.324 1.00 73.44 81 LEU A N 1
ATOM 609 C CA . LEU A 1 81 ? 5.181 -4.458 15.921 1.00 73.44 81 LEU A CA 1
ATOM 610 C C . LEU A 1 81 ? 3.740 -4.774 15.505 1.00 73.44 81 LEU A C 1
ATOM 612 O O . LEU A 1 81 ? 2.849 -4.854 16.348 1.00 73.44 81 LEU A O 1
ATOM 616 N N . CYS A 1 82 ? 3.493 -5.017 14.215 1.00 77.38 82 CYS A N 1
ATOM 617 C CA . CYS A 1 82 ? 2.158 -5.375 13.742 1.00 77.38 82 CYS A CA 1
ATOM 618 C C . CYS A 1 82 ? 1.629 -6.628 14.455 1.00 77.38 82 CYS A C 1
ATOM 620 O O . CYS A 1 82 ? 0.473 -6.641 14.870 1.00 77.38 82 CYS A O 1
ATOM 622 N N . ARG A 1 83 ? 2.468 -7.651 14.662 1.00 81.12 83 ARG A N 1
ATOM 623 C CA . ARG A 1 83 ? 2.098 -8.853 15.425 1.00 81.12 83 ARG A CA 1
ATOM 624 C C . ARG A 1 83 ? 1.780 -8.528 16.882 1.00 81.12 83 ARG A C 1
ATOM 626 O O . ARG A 1 83 ? 0.712 -8.915 17.347 1.00 81.12 83 ARG A O 1
ATOM 633 N N . ALA A 1 84 ? 2.645 -7.773 17.560 1.00 75.94 84 ALA A N 1
ATOM 634 C CA . ALA A 1 84 ? 2.470 -7.400 18.964 1.00 75.94 84 ALA A CA 1
ATOM 635 C C . ALA A 1 84 ? 1.150 -6.651 19.224 1.00 75.94 84 ALA A C 1
ATOM 637 O O . ALA A 1 84 ? 0.491 -6.887 20.232 1.00 75.94 84 ALA A O 1
ATOM 638 N N . TYR A 1 85 ? 0.717 -5.803 18.286 1.00 70.31 85 TYR A N 1
ATOM 639 C CA . TYR A 1 85 ? -0.528 -5.031 18.399 1.00 70.31 85 TYR A CA 1
ATOM 640 C C . TYR A 1 85 ? -1.738 -5.681 17.695 1.00 70.31 85 TYR A C 1
ATOM 642 O O . TYR A 1 85 ? -2.807 -5.066 17.587 1.00 70.31 85 TYR A O 1
ATOM 650 N N . GLY A 1 86 ? -1.602 -6.904 17.165 1.00 71.94 86 GLY A N 1
ATOM 651 C CA . GLY A 1 86 ? -2.651 -7.603 16.408 1.00 71.94 86 GLY A CA 1
ATOM 652 C C . GLY A 1 86 ? -3.064 -6.887 15.110 1.00 71.94 86 GLY A C 1
ATOM 653 O O . GLY A 1 86 ? -4.217 -6.950 14.673 1.00 71.94 86 GLY A O 1
ATOM 654 N N . ILE A 1 87 ? -2.183 -6.092 14.514 1.00 74.50 87 ILE A N 1
ATOM 655 C CA . ILE A 1 87 ? -2.412 -5.364 13.264 1.00 74.50 87 ILE A CA 1
ATOM 656 C C . ILE A 1 87 ? -2.071 -6.286 12.086 1.00 74.50 87 ILE A C 1
ATOM 658 O O . ILE A 1 87 ? -0.994 -6.869 12.014 1.00 74.50 87 ILE A O 1
ATOM 662 N N . LYS A 1 88 ? -2.987 -6.407 11.119 1.00 79.31 88 LYS A N 1
ATOM 663 C CA . LYS A 1 88 ? -2.732 -7.145 9.874 1.00 79.31 88 LYS A CA 1
ATOM 664 C C . LYS A 1 88 ? -1.668 -6.408 9.038 1.00 79.31 88 LYS A C 1
ATOM 666 O O . LYS A 1 88 ? -1.921 -5.306 8.553 1.00 79.31 88 LYS A O 1
ATOM 671 N N . PHE A 1 89 ? -0.505 -7.033 8.841 1.00 80.25 89 PHE A N 1
ATOM 672 C CA . PHE A 1 89 ? 0.613 -6.489 8.060 1.00 80.25 89 PHE A CA 1
ATOM 673 C C . PHE A 1 89 ? 0.441 -6.751 6.554 1.00 80.25 89 PHE A C 1
ATOM 675 O O . PHE A 1 89 ? 0.279 -7.900 6.135 1.00 80.25 89 PHE A O 1
ATOM 682 N N . LYS A 1 90 ? 0.463 -5.689 5.736 1.00 85.25 90 LYS A N 1
ATOM 683 C CA . LYS A 1 90 ? 0.270 -5.743 4.280 1.00 85.25 90 LYS A CA 1
ATOM 684 C C . LYS A 1 90 ? 1.503 -5.218 3.557 1.00 85.25 90 LYS A C 1
ATOM 686 O O . LYS A 1 90 ? 1.984 -4.135 3.876 1.00 85.25 90 LYS A O 1
ATOM 691 N N . LEU A 1 91 ? 1.929 -5.925 2.515 1.00 83.06 91 LEU A N 1
ATOM 692 C CA . LEU A 1 91 ? 3.008 -5.476 1.643 1.00 83.06 91 LEU A CA 1
ATOM 693 C C . LEU A 1 91 ? 2.465 -5.049 0.277 1.00 83.06 91 LEU A C 1
ATOM 695 O O . LEU A 1 91 ? 1.575 -5.701 -0.270 1.00 83.06 91 LEU A O 1
ATOM 699 N N . ASN A 1 92 ? 3.014 -3.972 -0.283 1.00 86.38 92 ASN A N 1
ATOM 700 C CA . ASN A 1 92 ? 2.753 -3.556 -1.656 1.00 86.38 92 ASN A CA 1
ATOM 701 C C . ASN A 1 92 ? 4.077 -3.450 -2.430 1.00 86.38 92 ASN A C 1
ATOM 703 O O . ASN A 1 92 ? 4.958 -2.681 -2.041 1.00 86.38 92 ASN A O 1
ATOM 707 N N . THR A 1 93 ? 4.169 -4.127 -3.569 1.00 84.12 93 THR A N 1
ATOM 708 C CA . THR A 1 93 ? 5.306 -4.043 -4.494 1.00 84.12 93 THR A CA 1
ATOM 709 C C . THR A 1 93 ? 4.848 -3.408 -5.801 1.00 84.12 93 THR A C 1
ATOM 711 O O . THR A 1 93 ? 3.823 -3.802 -6.346 1.00 84.12 93 THR A O 1
ATOM 714 N N . VAL A 1 94 ? 5.594 -2.424 -6.306 1.00 88.38 94 VAL A N 1
ATOM 715 C CA . VAL A 1 94 ? 5.461 -1.977 -7.700 1.00 88.38 94 VAL A CA 1
ATOM 716 C C . VAL A 1 94 ? 6.522 -2.720 -8.498 1.00 88.38 94 VAL A C 1
ATOM 718 O O . VAL A 1 94 ? 7.712 -2.592 -8.209 1.00 88.38 94 VAL A O 1
ATOM 721 N N . VAL A 1 95 ? 6.072 -3.530 -9.446 1.00 90.50 95 VAL A N 1
ATOM 722 C CA . VAL A 1 95 ? 6.910 -4.337 -10.324 1.00 90.50 95 VAL A CA 1
ATOM 723 C C . VAL A 1 95 ? 7.282 -3.492 -11.535 1.00 90.50 95 VAL A C 1
ATOM 725 O O . VAL A 1 95 ? 6.414 -2.929 -12.206 1.00 90.50 95 VAL A O 1
ATOM 728 N N . CYS A 1 96 ? 8.578 -3.373 -11.779 1.00 9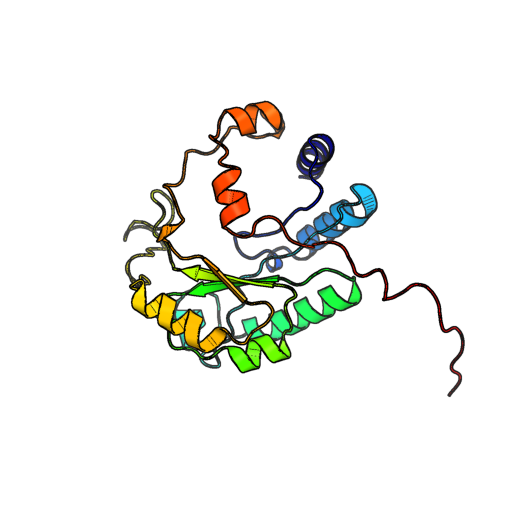0.25 96 CYS A N 1
ATOM 729 C CA . CYS A 1 96 ? 9.176 -2.501 -12.771 1.00 90.25 96 CYS A CA 1
ATOM 730 C C . CYS A 1 96 ? 10.403 -3.152 -13.420 1.00 90.25 96 CYS A C 1
ATOM 732 O O . CYS A 1 96 ? 10.813 -4.252 -13.051 1.00 90.25 96 CYS A O 1
ATOM 734 N N . HIS A 1 97 ? 11.010 -2.451 -14.379 1.00 89.75 97 HIS A N 1
ATOM 735 C CA . HIS A 1 97 ? 12.114 -2.963 -15.192 1.00 89.75 97 HIS A CA 1
ATOM 736 C C . HIS A 1 97 ? 13.312 -3.442 -14.360 1.00 89.75 97 HIS A C 1
ATOM 738 O O . HIS A 1 97 ? 14.043 -4.330 -14.781 1.00 89.75 97 HIS A O 1
ATOM 744 N N . LEU A 1 98 ? 13.491 -2.894 -13.157 1.00 85.06 98 LEU A N 1
ATOM 745 C CA . LEU A 1 98 ? 14.621 -3.226 -12.294 1.00 85.06 98 LEU A CA 1
ATOM 746 C C . LEU A 1 98 ? 14.379 -4.438 -11.384 1.00 85.06 98 LEU A C 1
ATOM 748 O O . LEU A 1 98 ? 15.354 -4.990 -10.889 1.00 85.06 98 LEU A O 1
ATOM 752 N N . ASN A 1 99 ? 13.125 -4.845 -11.144 1.00 85.69 99 ASN A N 1
ATOM 753 C CA . ASN A 1 99 ? 12.805 -5.896 -10.166 1.00 85.69 99 ASN A CA 1
ATOM 754 C C . ASN A 1 99 ? 11.899 -7.025 -10.692 1.00 85.69 99 ASN A C 1
ATOM 756 O O . ASN A 1 99 ? 11.620 -7.964 -9.954 1.00 85.69 99 ASN A O 1
ATOM 760 N N . PHE A 1 100 ? 11.446 -6.985 -11.952 1.00 91.88 100 PHE A N 1
ATOM 761 C CA . PHE A 1 100 ? 10.533 -8.009 -12.486 1.00 91.88 100 PHE A CA 1
ATOM 762 C C . PHE A 1 100 ? 11.136 -9.426 -12.561 1.00 91.88 100 PHE A C 1
ATOM 764 O O . PHE A 1 100 ? 10.387 -10.395 -12.632 1.00 91.88 100 PHE A O 1
ATOM 771 N N . ASN A 1 101 ? 12.467 -9.545 -12.536 1.00 91.38 101 ASN A N 1
ATOM 772 C CA . ASN A 1 101 ? 13.194 -10.820 -12.521 1.00 91.38 101 ASN A CA 1
ATOM 773 C C . ASN A 1 101 ? 13.643 -11.253 -11.113 1.00 91.38 101 ASN A C 1
ATOM 775 O O . ASN A 1 101 ? 14.329 -12.265 -10.982 1.00 91.38 101 ASN A O 1
ATOM 779 N N . GLU A 1 102 ? 13.327 -10.491 -10.063 1.00 86.19 102 GLU A N 1
ATOM 780 C CA . GLU A 1 102 ? 13.689 -10.879 -8.697 1.00 86.19 102 GLU A CA 1
ATOM 781 C C . GLU A 1 102 ? 12.805 -12.029 -8.204 1.00 86.19 102 GLU A C 1
ATOM 783 O O . GLU A 1 102 ? 11.589 -11.996 -8.375 1.00 86.19 102 GLU A O 1
ATOM 788 N N . ASP A 1 103 ? 13.409 -13.010 -7.530 1.00 89.38 103 ASP A N 1
ATOM 789 C CA . ASP A 1 103 ? 12.685 -14.020 -6.757 1.00 89.38 103 ASP A CA 1
ATOM 790 C C . ASP A 1 103 ? 12.578 -13.569 -5.292 1.00 89.38 103 ASP A C 1
ATOM 792 O O . ASP A 1 103 ? 13.544 -13.586 -4.526 1.00 89.38 103 ASP A O 1
ATOM 796 N N . MET A 1 104 ? 11.374 -13.160 -4.900 1.00 88.81 104 MET A N 1
ATOM 797 C CA . MET A 1 104 ? 11.029 -12.684 -3.563 1.00 88.81 104 MET A CA 1
ATOM 798 C C . MET A 1 104 ? 10.388 -13.776 -2.690 1.00 88.81 104 MET A C 1
ATOM 800 O O . MET A 1 104 ? 9.984 -13.480 -1.565 1.00 88.81 104 MET A O 1
ATOM 804 N N . ASN A 1 105 ? 10.274 -15.033 -3.142 1.00 91.44 105 ASN A N 1
ATOM 805 C CA . ASN A 1 105 ? 9.540 -16.076 -2.408 1.00 91.44 105 ASN A CA 1
ATOM 806 C C . ASN A 1 105 ? 10.065 -16.258 -0.976 1.00 91.44 105 ASN A C 1
ATOM 808 O O . ASN A 1 105 ? 9.307 -16.142 -0.011 1.00 91.44 105 ASN A O 1
ATOM 812 N N . ARG A 1 106 ? 11.386 -16.421 -0.822 1.00 90.12 106 ARG A N 1
ATOM 813 C CA . ARG A 1 106 ? 12.031 -16.568 0.496 1.00 90.12 106 ARG A CA 1
ATOM 814 C C . ARG A 1 106 ? 11.805 -15.359 1.404 1.00 90.12 106 ARG A C 1
ATOM 816 O O . ARG A 1 106 ? 11.727 -15.509 2.624 1.00 90.12 106 ARG A O 1
ATOM 823 N N . PHE 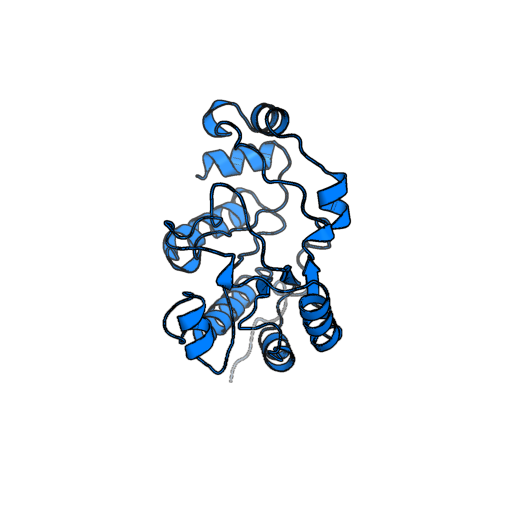A 1 107 ? 11.724 -14.159 0.831 1.00 84.06 107 PHE A N 1
ATOM 824 C CA . PHE A 1 107 ? 11.462 -12.942 1.593 1.00 84.06 107 PHE A CA 1
ATOM 825 C C . PHE A 1 107 ? 10.057 -12.949 2.174 1.00 84.06 107 PHE A C 1
ATOM 827 O O . PHE A 1 107 ? 9.855 -12.759 3.373 1.00 84.06 107 PHE A O 1
ATOM 834 N N . ILE A 1 108 ? 9.082 -13.188 1.302 1.00 88.75 108 ILE A N 1
ATOM 835 C CA . ILE A 1 108 ? 7.665 -13.160 1.636 1.00 88.75 108 ILE A CA 1
ATOM 836 C C . ILE A 1 108 ? 7.335 -14.289 2.609 1.00 88.75 108 ILE A C 1
ATOM 838 O O . ILE A 1 108 ? 6.581 -14.071 3.558 1.00 88.75 108 ILE A O 1
ATOM 842 N N . GLU A 1 109 ? 7.990 -15.442 2.472 1.00 90.94 109 GLU A N 1
ATOM 843 C CA . GLU A 1 109 ? 7.919 -16.542 3.432 1.00 90.94 109 GLU A CA 1
ATOM 844 C C . GLU A 1 109 ? 8.419 -16.159 4.827 1.00 90.94 109 GLU A C 1
ATOM 846 O O . GLU A 1 109 ? 7.830 -16.579 5.820 1.00 90.94 109 GLU A O 1
ATOM 851 N N . LYS A 1 110 ? 9.462 -15.335 4.950 1.00 88.44 110 LYS A N 1
ATOM 852 C CA . LYS A 1 110 ? 9.934 -14.856 6.262 1.00 88.44 110 LYS A CA 1
ATOM 853 C C . LYS A 1 110 ? 9.072 -13.725 6.815 1.00 88.44 110 LYS A C 1
ATOM 855 O O . LYS A 1 110 ? 8.862 -13.617 8.029 1.00 88.44 110 LYS A O 1
ATOM 860 N N . LEU A 1 111 ? 8.595 -12.847 5.939 1.00 85.19 111 LEU A N 1
ATOM 861 C CA . LEU A 1 111 ? 7.839 -11.663 6.322 1.00 85.19 111 LEU A CA 1
ATOM 862 C C . LEU A 1 111 ? 6.382 -12.006 6.682 1.00 85.19 111 LEU A C 1
ATOM 864 O O . LEU A 1 111 ? 5.811 -11.360 7.558 1.00 85.19 111 LEU A O 1
ATOM 868 N N . GLN A 1 112 ? 5.810 -13.046 6.064 1.00 89.81 112 GLN A N 1
ATOM 869 C CA . GLN A 1 112 ? 4.431 -13.518 6.255 1.00 89.81 112 GLN A CA 1
ATOM 870 C C . GLN A 1 112 ? 3.400 -12.371 6.266 1.00 89.81 112 GLN A C 1
ATOM 872 O O . GLN A 1 112 ? 2.657 -12.218 7.243 1.00 89.81 112 GLN A O 1
ATOM 877 N N . PRO A 1 113 ? 3.339 -11.519 5.221 1.00 88.06 113 PRO A N 1
ATOM 878 C CA . PRO A 1 113 ? 2.268 -10.541 5.129 1.00 88.06 113 PRO A CA 1
ATOM 879 C C . PRO A 1 113 ? 0.925 -11.254 5.008 1.00 88.06 113 PRO A C 1
ATOM 881 O O . PRO A 1 113 ? 0.801 -12.252 4.303 1.00 88.06 113 PRO A O 1
ATOM 884 N N . PHE A 1 114 ? -0.113 -10.700 5.634 1.00 88.44 114 PHE A N 1
ATOM 885 C CA . PHE A 1 114 ? -1.469 -11.227 5.460 1.00 88.44 114 PHE A CA 1
ATOM 886 C C . PHE A 1 114 ? -1.914 -11.086 3.992 1.00 88.44 114 PHE A C 1
ATOM 888 O O . PHE A 1 114 ? -2.737 -11.854 3.500 1.00 88.44 114 PHE A O 1
ATOM 895 N N . ARG A 1 115 ? -1.391 -10.063 3.302 1.00 89.25 115 ARG A N 1
ATOM 896 C CA . ARG A 1 115 ? -1.637 -9.795 1.889 1.00 89.25 115 ARG A CA 1
ATOM 897 C C . ARG A 1 115 ? -0.459 -9.056 1.269 1.00 89.25 115 ARG A C 1
ATOM 899 O O . ARG A 1 115 ? 0.037 -8.084 1.839 1.00 89.25 115 ARG A O 1
ATOM 906 N N . TRP A 1 116 ? -0.075 -9.480 0.076 1.00 91.06 116 TRP A N 1
ATOM 907 C CA . TRP A 1 116 ? 0.991 -8.916 -0.732 1.00 91.06 116 TRP A CA 1
ATOM 908 C C . TRP A 1 116 ? 0.425 -8.500 -2.090 1.00 91.06 116 TRP A C 1
ATOM 910 O O . TRP A 1 116 ? 0.108 -9.344 -2.923 1.00 91.06 116 TRP A O 1
ATOM 920 N N . LYS A 1 117 ? 0.220 -7.193 -2.290 1.00 89.88 117 LYS A N 1
ATOM 921 C CA . LYS A 1 117 ? -0.266 -6.654 -3.566 1.00 89.88 117 LYS A CA 1
ATOM 922 C C . LYS A 1 117 ? 0.905 -6.296 -4.471 1.00 89.88 117 LYS A C 1
ATOM 924 O O . LYS A 1 117 ? 1.737 -5.479 -4.082 1.00 89.88 117 LYS A O 1
ATOM 929 N N . CYS A 1 118 ? 0.921 -6.840 -5.678 1.00 90.62 118 CYS A N 1
ATOM 930 C CA . CYS A 1 118 ? 1.946 -6.556 -6.676 1.00 90.62 118 CYS A CA 1
ATOM 931 C C . CYS A 1 118 ? 1.317 -5.815 -7.845 1.00 90.62 118 CYS A C 1
ATOM 933 O O . CYS A 1 118 ? 0.472 -6.364 -8.542 1.00 90.62 118 CYS A O 1
ATOM 935 N N . PHE A 1 119 ? 1.710 -4.563 -8.036 1.00 90.94 119 PHE A N 1
ATOM 936 C CA . PHE A 1 119 ? 1.199 -3.692 -9.084 1.00 90.94 119 PHE A CA 1
ATOM 937 C C . PHE A 1 119 ? 2.189 -3.660 -10.235 1.00 90.94 119 PHE A C 1
ATOM 939 O O . PHE A 1 119 ? 3.374 -3.432 -10.002 1.00 90.94 119 PHE A O 1
ATOM 946 N N . GLN A 1 120 ? 1.717 -3.813 -11.464 1.00 92.69 120 GLN A N 1
ATOM 947 C CA . GLN A 1 120 ? 2.507 -3.406 -12.620 1.00 92.69 120 GLN A CA 1
ATOM 948 C C . GLN A 1 120 ? 2.722 -1.886 -12.548 1.00 92.69 120 GLN A C 1
ATOM 950 O O . GLN A 1 120 ? 1.802 -1.138 -12.213 1.00 92.69 120 GLN A O 1
ATOM 955 N N . VAL A 1 121 ? 3.946 -1.415 -12.796 1.00 90.62 121 VAL A N 1
ATOM 956 C CA . VAL A 1 121 ? 4.239 0.025 -12.839 1.00 90.62 121 VAL A CA 1
ATOM 957 C C . VAL A 1 121 ? 3.342 0.735 -13.856 1.00 90.62 121 VAL A C 1
ATOM 959 O O . VAL A 1 121 ? 3.132 0.242 -14.963 1.00 90.62 121 VAL A O 1
ATOM 962 N N . LEU A 1 122 ? 2.818 1.901 -13.480 1.00 89.50 122 LEU A N 1
ATOM 963 C CA . LEU A 1 122 ? 1.880 2.680 -14.282 1.00 89.50 122 LEU A CA 1
ATOM 964 C C . LEU A 1 122 ? 2.333 4.139 -14.374 1.00 89.50 122 LEU A C 1
ATOM 966 O O . LEU A 1 122 ? 2.721 4.744 -13.368 1.00 89.50 122 LEU A O 1
ATOM 970 N N . VAL A 1 123 ? 2.218 4.704 -15.576 1.00 85.75 123 VAL A N 1
ATOM 971 C CA . VAL A 1 123 ? 2.318 6.147 -15.800 1.00 85.75 123 VAL A CA 1
ATOM 972 C C . VAL A 1 123 ? 0.957 6.781 -15.517 1.00 85.75 123 VAL A C 1
ATOM 974 O O . VAL A 1 123 ? -0.063 6.400 -16.088 1.00 85.75 123 VAL A O 1
ATOM 977 N N . VAL A 1 124 ? 0.955 7.749 -14.615 1.00 81.88 124 VAL A N 1
ATOM 978 C CA . VAL A 1 124 ? -0.181 8.544 -14.176 1.00 81.88 124 VAL A CA 1
ATOM 979 C C . VAL A 1 124 ? 0.068 9.985 -14.630 1.00 81.88 124 VAL A C 1
ATOM 981 O O . VAL A 1 124 ? 1.023 10.618 -14.156 1.00 81.88 124 VAL A O 1
ATOM 984 N N . PRO A 1 125 ? -0.773 10.509 -15.541 1.00 80.25 125 PRO A N 1
ATOM 985 C CA . PRO A 1 125 ? -0.680 11.891 -15.987 1.00 80.25 125 PRO A CA 1
ATOM 986 C C . PRO A 1 125 ? -0.708 12.856 -14.806 1.00 80.25 125 PRO A C 1
ATOM 988 O O . PRO A 1 125 ? -1.477 12.658 -13.868 1.00 80.25 125 PRO A O 1
ATOM 991 N N . GLY A 1 126 ? 0.129 13.891 -14.825 1.00 77.81 126 GLY A N 1
ATOM 992 C CA . GLY A 1 126 ? 0.151 14.861 -13.724 1.00 77.81 126 GLY A CA 1
ATOM 993 C C . GLY A 1 126 ? 0.994 14.451 -12.508 1.00 77.81 126 GLY A C 1
ATOM 994 O O . GLY A 1 126 ? 1.305 15.321 -11.698 1.00 77.81 126 GLY A O 1
ATOM 995 N N . GLU A 1 127 ? 1.436 13.195 -12.411 1.00 79.69 127 GLU A N 1
ATOM 996 C CA . GLU A 1 127 ? 2.165 12.668 -11.246 1.00 79.69 127 GLU A CA 1
ATOM 997 C C . GLU A 1 127 ? 3.590 12.220 -11.607 1.00 79.69 127 GLU A C 1
ATOM 999 O O . GLU A 1 127 ? 4.566 12.720 -11.042 1.00 79.69 127 GLU A O 1
ATOM 1004 N N . ASN A 1 128 ? 3.726 11.292 -12.562 1.00 79.88 128 ASN A N 1
ATOM 1005 C CA . ASN A 1 128 ? 4.985 10.586 -12.856 1.00 79.88 128 ASN A CA 1
ATOM 1006 C C . ASN A 1 128 ? 5.257 10.407 -14.372 1.00 79.88 128 ASN A C 1
ATOM 1008 O O . ASN A 1 128 ? 5.972 9.500 -14.788 1.00 79.88 128 ASN A O 1
ATOM 1012 N N . ASP A 1 129 ? 4.678 11.278 -15.195 1.00 80.56 129 ASP A N 1
ATOM 1013 C CA . ASP A 1 129 ? 4.593 11.217 -16.665 1.00 80.56 129 ASP A CA 1
ATOM 1014 C C . ASP A 1 129 ? 5.564 12.158 -17.409 1.00 80.56 129 ASP A C 1
ATOM 1016 O O . ASP A 1 129 ? 5.399 12.397 -18.603 1.00 80.56 129 ASP A O 1
ATOM 1020 N N . SER A 1 130 ? 6.538 12.758 -16.724 1.00 76.69 130 SER A N 1
ATOM 1021 C CA . SER A 1 130 ? 7.393 13.778 -17.335 1.00 76.69 130 SER A CA 1
ATOM 1022 C C . SER A 1 130 ? 8.842 13.648 -16.907 1.00 76.69 130 SER A C 1
ATOM 1024 O O . SER A 1 130 ? 9.140 13.612 -15.715 1.00 76.69 130 SER A O 1
ATOM 1026 N N . GLU A 1 131 ? 9.740 13.723 -17.891 1.00 67.19 131 GLU A N 1
ATOM 1027 C CA . GLU A 1 131 ? 11.195 13.771 -17.704 1.00 67.19 131 GLU A CA 1
ATOM 1028 C C . GLU A 1 131 ? 11.662 14.979 -16.874 1.00 67.19 131 GLU A C 1
ATOM 1030 O O . GLU A 1 131 ? 12.754 14.966 -16.312 1.00 67.19 131 GLU A O 1
ATOM 1035 N N . ARG A 1 132 ? 10.840 16.036 -16.774 1.00 63.75 132 ARG A N 1
ATOM 1036 C CA . ARG A 1 132 ? 11.126 17.217 -15.942 1.00 63.75 132 ARG A CA 1
ATOM 1037 C C . ARG A 1 132 ? 10.794 16.999 -14.464 1.00 63.75 132 ARG A C 1
ATOM 1039 O O . ARG A 1 132 ? 11.193 17.810 -13.630 1.00 63.75 132 ARG A O 1
ATOM 1046 N N . ARG A 1 133 ? 10.039 15.949 -14.124 1.00 60.03 133 ARG A N 1
ATOM 1047 C CA . ARG A 1 133 ? 9.703 15.607 -12.737 1.00 60.03 133 ARG A CA 1
ATOM 1048 C C . ARG A 1 133 ? 10.747 14.652 -12.168 1.00 60.03 133 ARG A C 1
ATOM 1050 O O . ARG A 1 133 ? 11.257 13.779 -12.856 1.00 60.03 133 ARG A O 1
ATOM 1057 N N . LEU A 1 134 ? 10.962 14.730 -10.854 1.00 58.53 134 LEU A N 1
ATOM 1058 C CA . LEU A 1 134 ? 11.843 13.825 -10.098 1.00 58.53 134 LEU A CA 1
ATOM 1059 C C . LEU A 1 134 ? 11.474 12.331 -10.209 1.00 58.53 134 LEU A C 1
ATOM 1061 O O . LEU A 1 134 ? 12.242 11.482 -9.770 1.00 58.53 134 LEU A O 1
ATOM 1065 N N . ARG A 1 135 ? 10.281 12.003 -10.715 1.00 68.81 135 ARG A N 1
ATOM 1066 C CA . ARG A 1 135 ? 9.708 10.653 -10.713 1.00 68.81 135 ARG A CA 1
ATOM 1067 C C . ARG A 1 135 ? 9.175 10.282 -12.092 1.00 68.81 135 ARG A C 1
ATOM 1069 O O . ARG A 1 135 ? 7.997 9.992 -12.220 1.00 68.81 135 ARG A O 1
ATOM 1076 N N . ASP A 1 136 ? 10.009 10.326 -13.122 1.00 83.00 136 ASP A N 1
ATOM 1077 C CA . ASP A 1 136 ? 9.623 9.825 -14.443 1.00 83.00 136 ASP A CA 1
ATOM 1078 C C . ASP A 1 136 ? 9.501 8.288 -14.434 1.00 83.00 136 ASP A C 1
ATOM 1080 O O . ASP A 1 136 ? 10.496 7.570 -14.307 1.00 83.00 136 ASP A O 1
ATOM 1084 N N . ALA A 1 137 ? 8.272 7.775 -14.549 1.00 84.88 137 ALA A N 1
ATOM 1085 C CA . ALA A 1 137 ? 7.985 6.343 -14.513 1.00 84.88 137 ALA A CA 1
ATOM 1086 C C . ALA A 1 137 ? 8.287 5.622 -15.838 1.00 84.88 137 ALA A C 1
ATOM 1088 O O . ALA A 1 137 ? 8.378 4.392 -15.837 1.00 84.88 137 ALA A O 1
ATOM 1089 N N . HIS A 1 138 ? 8.486 6.344 -16.949 1.00 87.31 138 HIS A N 1
ATOM 1090 C CA . HIS A 1 138 ? 8.679 5.735 -18.272 1.00 87.31 138 HIS A CA 1
ATOM 1091 C C . HIS A 1 138 ? 9.892 4.802 -18.319 1.00 87.31 138 HIS A C 1
ATOM 1093 O O . HIS A 1 138 ? 9.833 3.729 -18.917 1.00 87.31 138 HIS A O 1
ATOM 1099 N N . ARG A 1 139 ? 10.968 5.164 -17.613 1.00 86.88 139 ARG A N 1
ATOM 1100 C CA . ARG A 1 139 ? 12.215 4.380 -17.533 1.00 86.88 139 ARG A CA 1
ATOM 1101 C C . ARG A 1 139 ? 12.078 3.076 -16.749 1.00 86.88 139 ARG A C 1
ATOM 1103 O O . ARG A 1 139 ? 12.970 2.236 -16.786 1.00 86.88 139 ARG A O 1
ATOM 1110 N N . PHE A 1 140 ? 10.979 2.921 -16.021 1.00 88.12 140 PHE A N 1
ATOM 1111 C CA . PHE A 1 140 ? 10.713 1.771 -15.170 1.00 88.12 140 PHE A CA 1
ATOM 1112 C C . PHE A 1 140 ? 9.670 0.830 -15.779 1.00 88.12 140 PHE A C 1
ATOM 1114 O O . PHE A 1 140 ? 9.446 -0.237 -15.214 1.00 88.12 140 PHE A O 1
ATOM 1121 N N . LEU A 1 141 ? 9.043 1.202 -16.903 1.00 92.44 141 LEU A N 1
ATOM 1122 C CA . LEU A 1 141 ? 7.972 0.435 -17.536 1.00 92.44 141 LEU A CA 1
ATOM 1123 C C . LEU A 1 141 ? 8.389 -0.994 -17.894 1.00 92.44 141 LEU A C 1
ATOM 1125 O O . LEU A 1 141 ? 9.512 -1.250 -18.323 1.00 92.44 141 LEU A O 1
ATOM 1129 N N . ILE A 1 142 ? 7.432 -1.910 -17.758 1.00 94.38 142 ILE A N 1
ATOM 1130 C CA . ILE A 1 142 ? 7.544 -3.309 -18.174 1.00 94.38 142 ILE A CA 1
ATOM 1131 C C . ILE A 1 142 ? 6.351 -3.694 -19.035 1.00 94.38 142 ILE A C 1
ATOM 1133 O O . ILE A 1 142 ? 5.242 -3.177 -18.870 1.00 94.38 142 ILE A O 1
ATOM 1137 N N . ARG A 1 143 ? 6.580 -4.639 -19.939 1.00 94.62 143 ARG A N 1
ATOM 1138 C CA . ARG A 1 143 ? 5.553 -5.261 -20.770 1.00 94.62 143 ARG A CA 1
ATOM 1139 C C . ARG A 1 143 ? 4.701 -6.204 -19.928 1.00 94.62 143 ARG A C 1
ATOM 1141 O O . ARG A 1 143 ? 5.177 -6.786 -18.955 1.00 94.62 143 ARG A O 1
ATOM 1148 N N . ASP A 1 144 ? 3.481 -6.464 -20.382 1.00 93.88 144 ASP A N 1
ATOM 1149 C CA . ASP A 1 144 ? 2.569 -7.388 -19.695 1.00 93.88 144 ASP A CA 1
ATOM 1150 C C . ASP A 1 144 ? 3.183 -8.781 -19.513 1.00 93.88 144 ASP A C 1
ATOM 1152 O O . ASP A 1 144 ? 3.074 -9.357 -18.440 1.00 93.88 144 ASP A O 1
ATOM 1156 N N . LYS A 1 145 ? 3.941 -9.277 -20.504 1.00 95.94 145 LYS A N 1
ATOM 1157 C CA . LYS A 1 145 ? 4.656 -10.563 -20.407 1.00 95.94 145 LYS A CA 1
ATOM 1158 C C . LYS A 1 145 ? 5.700 -10.612 -19.282 1.00 95.94 145 LYS A C 1
ATOM 1160 O O . LYS A 1 145 ? 5.914 -11.667 -18.697 1.00 95.94 145 LYS A O 1
ATOM 1165 N N . GLU A 1 146 ? 6.360 -9.491 -18.992 1.00 96.69 146 GLU A N 1
ATOM 1166 C CA . GLU A 1 146 ? 7.367 -9.396 -17.926 1.00 96.69 146 GLU A CA 1
ATOM 1167 C C . GLU A 1 146 ? 6.675 -9.378 -16.561 1.00 96.69 146 GLU A C 1
ATOM 1169 O O . GLU A 1 146 ? 7.113 -10.045 -15.627 1.00 96.69 146 GLU A O 1
ATOM 1174 N N . PHE A 1 147 ? 5.530 -8.697 -16.464 1.00 96.19 147 PHE A N 1
ATOM 1175 C CA . PHE A 1 147 ? 4.694 -8.756 -15.271 1.00 96.19 147 PHE A CA 1
ATOM 1176 C C . PHE A 1 147 ? 4.089 -10.153 -15.053 1.00 96.19 147 PHE A C 1
ATOM 1178 O O . PHE A 1 147 ? 4.086 -10.646 -13.926 1.00 96.19 147 PHE A O 1
ATOM 1185 N N . SER A 1 148 ? 3.630 -10.824 -16.115 1.00 96.50 148 SER A N 1
ATOM 1186 C CA . SER A 1 148 ? 3.164 -12.215 -16.055 1.00 96.50 148 SER A CA 1
ATOM 1187 C C . SER A 1 148 ? 4.264 -13.157 -15.575 1.00 96.50 148 SER A C 1
ATOM 1189 O O . SER A 1 148 ? 4.003 -13.960 -14.686 1.00 96.50 148 SER A O 1
ATOM 1191 N N . HIS A 1 149 ? 5.498 -13.002 -16.069 1.00 97.44 149 HIS A N 1
ATOM 1192 C CA . HIS A 1 149 ? 6.645 -13.771 -15.582 1.00 97.44 149 HIS A CA 1
ATOM 1193 C C . HIS A 1 149 ? 6.846 -13.603 -14.069 1.00 97.44 149 HIS A C 1
ATOM 1195 O O . HIS A 1 149 ? 6.918 -14.597 -13.346 1.00 97.44 149 HIS A O 1
ATOM 1201 N N . PHE A 1 150 ? 6.847 -12.360 -13.573 1.00 95.81 150 PHE A N 1
ATOM 1202 C CA . PHE A 1 150 ? 6.919 -12.094 -12.136 1.00 95.81 150 PHE A CA 1
ATOM 1203 C C . PHE A 1 150 ? 5.769 -12.775 -11.377 1.00 95.81 150 PHE A C 1
ATOM 1205 O O . PHE A 1 150 ? 5.982 -13.362 -10.317 1.00 95.81 150 PHE A O 1
ATOM 1212 N N . CYS A 1 151 ? 4.546 -12.740 -11.910 1.00 96.94 151 CYS A N 1
ATOM 1213 C CA . CYS A 1 151 ? 3.405 -13.413 -11.290 1.00 96.94 151 CYS A CA 1
ATOM 1214 C C . CYS A 1 151 ? 3.584 -14.937 -11.234 1.00 96.94 151 CYS A C 1
ATOM 1216 O O . CYS A 1 151 ? 3.286 -15.541 -10.205 1.00 96.94 151 CYS A O 1
ATOM 1218 N N . ASP A 1 152 ? 4.100 -15.552 -12.298 1.00 97.94 152 ASP A N 1
ATOM 1219 C CA . ASP A 1 152 ? 4.314 -16.998 -12.376 1.00 97.94 152 ASP A CA 1
ATOM 1220 C C . ASP A 1 152 ? 5.355 -17.492 -11.371 1.00 97.94 152 ASP A C 1
ATOM 1222 O O . ASP A 1 152 ? 5.136 -18.520 -10.726 1.00 97.94 152 ASP A O 1
ATOM 1226 N N . VAL A 1 153 ? 6.449 -16.743 -11.192 1.00 97.06 153 VAL A N 1
ATOM 1227 C CA . VAL A 1 153 ? 7.504 -17.043 -10.206 1.00 97.06 153 VAL A CA 1
ATOM 1228 C C . VAL A 1 153 ? 6.957 -17.036 -8.772 1.00 97.06 153 VAL A C 1
ATOM 1230 O O . VAL A 1 153 ? 7.385 -17.833 -7.939 1.00 97.06 153 VAL A O 1
ATOM 1233 N N . HIS A 1 154 ? 5.976 -16.178 -8.476 1.00 97.12 154 HIS A N 1
ATOM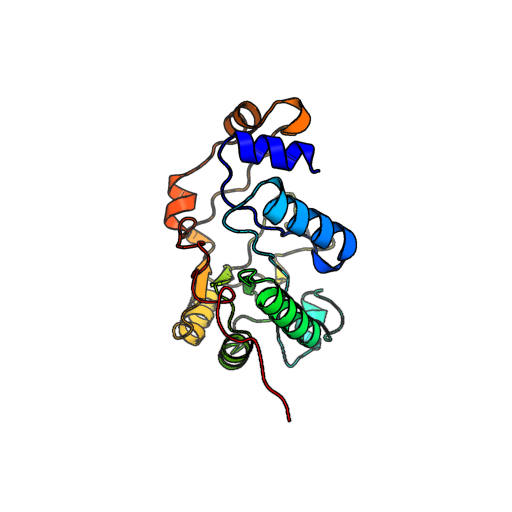 1234 C CA . HIS A 1 154 ? 5.473 -15.949 -7.115 1.00 97.12 154 HIS A CA 1
ATOM 1235 C C . HIS A 1 154 ? 4.087 -16.539 -6.834 1.00 97.12 154 HIS A C 1
ATOM 1237 O O . HIS A 1 154 ? 3.564 -16.383 -5.728 1.00 97.12 154 HIS A O 1
ATOM 1243 N N . ARG A 1 155 ? 3.481 -17.246 -7.796 1.00 95.94 155 ARG A N 1
ATOM 1244 C CA . ARG A 1 155 ? 2.106 -17.774 -7.698 1.00 95.94 155 ARG A CA 1
ATOM 1245 C C . ARG A 1 155 ? 1.858 -18.694 -6.499 1.00 95.94 155 ARG A C 1
ATOM 1247 O O . ARG A 1 155 ? 0.716 -18.864 -6.088 1.00 95.94 155 ARG A O 1
ATOM 1254 N N . GLY A 1 156 ? 2.914 -19.304 -5.952 1.00 96.19 156 GLY A N 1
ATOM 1255 C CA . GLY A 1 156 ? 2.835 -20.171 -4.773 1.00 96.19 156 GLY A CA 1
ATOM 1256 C C . GLY A 1 156 ? 2.599 -19.419 -3.457 1.00 96.19 156 GLY A C 1
ATOM 1257 O O . GLY A 1 156 ? 2.204 -20.028 -2.463 1.00 96.19 156 GLY A O 1
ATOM 1258 N N . GLN A 1 157 ? 2.809 -18.100 -3.425 1.00 95.69 157 GLN A N 1
ATOM 1259 C CA . GLN A 1 157 ? 2.642 -17.301 -2.215 1.00 95.69 157 GLN A CA 1
ATOM 1260 C C . GLN A 1 157 ? 1.159 -17.069 -1.910 1.00 95.69 157 GLN A C 1
ATOM 1262 O O . GLN A 1 157 ? 0.467 -16.344 -2.618 1.00 95.69 157 GLN A O 1
ATOM 1267 N N . ARG A 1 158 ? 0.671 -17.605 -0.783 1.00 93.81 158 ARG A N 1
ATOM 1268 C CA . ARG A 1 158 ? -0.745 -17.484 -0.364 1.00 93.81 158 ARG A CA 1
ATOM 1269 C C . ARG A 1 158 ? -1.247 -16.041 -0.251 1.00 93.81 158 ARG A C 1
ATOM 1271 O O . ARG A 1 158 ? -2.427 -15.779 -0.449 1.00 93.81 158 ARG A O 1
ATOM 1278 N N . ALA A 1 159 ? -0.361 -15.110 0.095 1.00 93.12 159 ALA A N 1
ATOM 1279 C CA . ALA A 1 159 ? -0.693 -13.700 0.264 1.00 93.12 159 ALA A CA 1
ATOM 1280 C C . ALA A 1 159 ? -0.742 -12.917 -1.065 1.00 93.12 159 ALA A C 1
ATOM 1282 O O . ALA A 1 159 ? -1.156 -11.755 -1.055 1.00 93.12 159 ALA A O 1
ATOM 1283 N N . PHE A 1 160 ? -0.284 -13.506 -2.175 1.00 94.44 160 PHE A N 1
ATOM 1284 C CA . PHE A 1 160 ? -0.033 -12.819 -3.439 1.00 94.44 160 PHE A CA 1
ATOM 1285 C C . PHE A 1 160 ? -1.317 -12.387 -4.149 1.00 94.44 160 PHE A C 1
ATOM 1287 O O . PHE A 1 160 ? -2.241 -13.170 -4.348 1.00 94.44 160 PHE A O 1
ATOM 1294 N N . VAL A 1 161 ? -1.362 -11.115 -4.545 1.00 93.88 161 VAL A N 1
ATOM 1295 C CA . VAL A 1 161 ? -2.461 -10.517 -5.305 1.00 93.88 161 VAL A CA 1
ATOM 1296 C C . VAL A 1 161 ? -1.877 -9.626 -6.405 1.00 93.88 161 VAL A C 1
ATOM 1298 O O . VAL A 1 161 ? -1.442 -8.509 -6.102 1.00 93.88 161 VAL A O 1
ATOM 1301 N N . PRO A 1 162 ? -1.869 -10.083 -7.668 1.00 93.44 162 PRO A N 1
ATOM 1302 C CA . PRO A 1 162 ? -1.377 -9.291 -8.786 1.00 93.44 162 PRO A CA 1
ATOM 1303 C C . PRO A 1 162 ? -2.411 -8.258 -9.254 1.00 93.44 162 PRO A C 1
ATOM 1305 O O . PRO A 1 162 ? -3.617 -8.502 -9.238 1.00 93.44 162 PRO A O 1
ATOM 1308 N N . GLU A 1 163 ? -1.929 -7.103 -9.705 1.00 90.75 163 GLU A N 1
ATOM 1309 C CA . GLU A 1 163 ? -2.725 -6.021 -10.284 1.00 90.75 163 GLU A CA 1
ATOM 1310 C C . GLU A 1 163 ? -2.033 -5.464 -11.536 1.00 90.75 163 GLU A C 1
ATOM 1312 O O . GLU A 1 163 ? -1.165 -4.594 -11.453 1.00 90.75 163 GLU A O 1
ATOM 1317 N N . SER A 1 164 ? -2.422 -5.984 -12.704 1.00 90.88 164 SER A N 1
ATOM 1318 C CA . SER A 1 164 ? -1.942 -5.523 -14.012 1.00 90.88 164 SER A CA 1
ATOM 1319 C C . SER A 1 164 ? -2.595 -4.208 -14.444 1.00 90.88 164 SER A C 1
ATOM 1321 O O . SER A 1 164 ? -3.743 -3.922 -14.085 1.00 90.88 164 SER A O 1
ATOM 1323 N N . ASN A 1 165 ? -1.932 -3.478 -15.338 1.00 86.19 165 ASN A N 1
ATOM 1324 C CA . ASN A 1 165 ? -2.439 -2.222 -15.896 1.00 86.19 165 ASN A CA 1
ATOM 1325 C C . ASN A 1 165 ? -3.681 -2.386 -16.778 1.00 86.19 165 ASN A C 1
ATOM 1327 O O . ASN A 1 165 ? -4.449 -1.436 -16.903 1.00 86.19 165 ASN A O 1
ATOM 1331 N N . ALA A 1 166 ? -3.944 -3.585 -17.311 1.00 75.31 166 ALA A N 1
ATOM 1332 C CA . ALA A 1 166 ? -5.161 -3.884 -18.074 1.00 75.31 166 ALA A CA 1
ATOM 1333 C C . ALA A 1 166 ? -6.466 -3.547 -17.316 1.00 75.31 166 ALA A C 1
ATOM 1335 O O . ALA A 1 166 ? -7.516 -3.370 -17.928 1.00 75.31 166 ALA A O 1
ATOM 1336 N N . LEU A 1 167 ? -6.402 -3.443 -15.983 1.00 60.22 167 LEU A N 1
ATOM 1337 C CA . LEU A 1 167 ? -7.534 -3.150 -15.101 1.00 60.22 167 LEU A CA 1
ATOM 1338 C C . LEU A 1 167 ? -7.587 -1.686 -14.629 1.00 60.22 167 LEU A C 1
ATOM 1340 O O . LEU A 1 167 ? -8.460 -1.335 -13.831 1.00 60.22 167 LEU A O 1
ATOM 1344 N N . VAL A 1 168 ? -6.655 -0.826 -15.057 1.00 61.03 168 VAL A N 1
ATOM 1345 C CA . VAL A 1 168 ? -6.586 0.570 -14.606 1.00 61.03 168 VAL A CA 1
ATOM 1346 C C . VAL A 1 168 ? -7.133 1.502 -15.682 1.00 61.03 168 VAL A C 1
ATOM 1348 O O . VAL A 1 168 ? -6.565 1.641 -16.759 1.00 61.03 168 VAL A O 1
ATOM 1351 N N . ARG A 1 169 ? -8.248 2.171 -15.375 1.00 53.38 169 ARG A N 1
ATOM 1352 C CA . ARG A 1 169 ? -8.779 3.284 -16.175 1.00 53.38 169 ARG A CA 1
ATOM 1353 C C . ARG A 1 169 ? -8.197 4.601 -15.653 1.00 53.38 169 ARG A C 1
ATOM 1355 O O . ARG A 1 169 ? -7.975 4.723 -14.451 1.00 53.38 169 ARG A O 1
ATOM 1362 N N . ASN A 1 170 ? -7.960 5.548 -16.565 1.00 50.50 170 ASN A N 1
ATOM 1363 C CA . ASN A 1 170 ? -7.338 6.860 -16.338 1.00 50.50 170 ASN A CA 1
ATOM 1364 C C . ASN A 1 170 ? -7.712 7.510 -14.993 1.00 50.50 170 ASN A C 1
ATOM 1366 O O . ASN A 1 170 ? -8.893 7.587 -14.642 1.00 50.50 170 ASN A O 1
ATOM 1370 N N . GLY A 1 171 ? -6.692 8.001 -14.279 1.00 52.47 171 GLY A N 1
ATOM 1371 C CA . GLY A 1 171 ? -6.851 8.797 -13.062 1.00 52.47 171 GLY A CA 1
ATOM 1372 C C . GLY A 1 171 ? -7.740 10.012 -13.321 1.00 52.47 171 GLY A C 1
ATOM 1373 O O . GLY A 1 171 ? -7.656 10.635 -14.377 1.00 52.47 171 GLY A O 1
ATOM 1374 N N . ARG A 1 172 ? -8.639 10.296 -12.380 1.00 61.12 172 ARG A N 1
ATOM 1375 C CA . ARG A 1 172 ? -9.579 11.418 -12.451 1.00 61.12 172 ARG A CA 1
ATOM 1376 C C . ARG A 1 172 ? -9.143 12.534 -11.512 1.00 61.12 172 ARG A C 1
ATOM 1378 O O . ARG A 1 172 ? -8.436 12.273 -10.541 1.00 61.12 172 ARG A O 1
ATOM 1385 N N . GLU A 1 173 ? -9.616 13.739 -11.811 1.00 71.94 173 GLU A N 1
ATOM 1386 C CA . GLU A 1 173 ? -9.443 14.925 -10.973 1.00 71.94 173 GLU A CA 1
ATOM 1387 C C . GLU A 1 173 ? -9.856 14.656 -9.512 1.00 71.94 173 GLU A C 1
ATOM 1389 O O . GLU A 1 173 ? -10.862 13.971 -9.276 1.00 71.94 173 GLU A O 1
ATOM 1394 N N . PRO A 1 174 ? -9.105 15.172 -8.521 1.00 80.06 174 PRO A N 1
ATOM 1395 C CA . PRO A 1 174 ? -9.472 15.060 -7.114 1.00 80.06 174 PRO A CA 1
ATOM 1396 C C . PRO A 1 174 ? -10.814 15.741 -6.808 1.00 80.06 174 PRO A C 1
ATOM 1398 O O . PRO A 1 174 ? -11.128 16.799 -7.350 1.00 80.06 174 PRO A O 1
ATOM 1401 N N . SER A 1 175 ? -11.580 15.185 -5.865 1.00 87.94 175 SER A N 1
ATOM 1402 C CA . SER A 1 175 ? -12.719 15.895 -5.270 1.00 87.94 175 SER A CA 1
ATOM 1403 C C . SER A 1 175 ? -12.254 17.071 -4.398 1.00 87.94 175 SER A C 1
ATOM 1405 O O . SER A 1 175 ? -11.134 17.045 -3.874 1.00 87.94 175 SER A O 1
ATOM 1407 N N . PRO A 1 176 ? -13.142 18.031 -4.082 1.00 91.44 176 PRO A N 1
ATOM 1408 C CA . PRO A 1 176 ? -12.969 18.890 -2.914 1.00 91.44 176 PRO A CA 1
ATOM 1409 C C . PRO A 1 176 ? -12.804 18.076 -1.620 1.00 91.44 176 PRO A C 1
ATOM 1411 O O . PRO A 1 176 ? -13.168 16.895 -1.539 1.00 91.44 176 PRO A O 1
ATOM 1414 N N . SER A 1 177 ? -12.268 18.711 -0.578 1.00 93.56 177 SER A N 1
ATOM 1415 C CA . SER A 1 177 ? -12.017 18.055 0.706 1.00 93.56 177 SER A CA 1
ATOM 1416 C C . SER A 1 177 ? -13.315 17.609 1.385 1.00 93.56 177 SER A C 1
ATOM 1418 O O . SER A 1 177 ? -14.259 18.387 1.525 1.00 93.56 177 SER A O 1
ATOM 1420 N N . ILE A 1 178 ? -13.340 16.393 1.942 1.00 95.94 178 ILE A N 1
ATOM 1421 C CA . ILE A 1 178 ? -14.481 15.913 2.746 1.00 95.94 178 ILE A CA 1
ATOM 1422 C C . ILE A 1 178 ? -14.734 16.768 3.996 1.00 95.94 178 ILE A C 1
ATOM 1424 O O . ILE A 1 178 ? -15.824 16.727 4.558 1.00 95.94 178 ILE A O 1
ATOM 1428 N N . LEU A 1 179 ? -13.736 17.535 4.448 1.00 95.25 179 LEU A N 1
ATOM 1429 C CA . LEU A 1 179 ? -13.891 18.472 5.563 1.00 95.25 179 LEU A CA 1
ATOM 1430 C C . LEU A 1 179 ? -14.693 19.721 5.176 1.00 95.25 179 LEU A C 1
ATOM 1432 O O . LEU A 1 179 ? -15.215 20.387 6.067 1.00 95.25 179 LEU A O 1
ATOM 1436 N N . GLU A 1 180 ? -14.773 20.023 3.881 1.00 95.25 180 GLU A N 1
ATOM 1437 C CA . GLU A 1 180 ? -15.473 21.183 3.328 1.00 95.25 180 GLU A CA 1
ATOM 1438 C C . GLU A 1 180 ? -16.858 20.795 2.814 1.00 95.25 180 GLU A C 1
ATOM 1440 O O . GLU A 1 180 ? -17.844 21.449 3.140 1.00 95.25 180 GLU A O 1
ATOM 1445 N N . VAL A 1 181 ? -16.941 19.715 2.028 1.00 95.62 181 VAL A N 1
ATOM 1446 C CA . VAL A 1 181 ? -18.181 19.338 1.327 1.00 95.62 181 VAL A CA 1
ATOM 1447 C C . VAL A 1 181 ? -18.881 18.110 1.911 1.00 95.62 181 VAL A C 1
ATOM 1449 O O . VAL A 1 181 ? -20.007 17.811 1.519 1.00 95.62 181 VAL A O 1
ATOM 1452 N N . GLY A 1 182 ? -18.253 17.411 2.861 1.00 95.62 182 GLY A N 1
ATOM 1453 C CA . GLY A 1 182 ? -18.736 16.132 3.386 1.00 95.62 182 GLY A CA 1
ATOM 1454 C C . GLY A 1 182 ? -18.397 14.940 2.483 1.00 95.62 182 GLY A C 1
ATOM 1455 O O . GLY A 1 182 ? -17.988 15.095 1.334 1.00 95.62 182 GLY A O 1
ATOM 1456 N N . VAL A 1 183 ? -18.553 13.723 3.015 1.00 93.88 183 VAL A N 1
ATOM 1457 C CA . VAL A 1 183 ? -18.157 12.482 2.318 1.00 93.88 183 VAL A CA 1
ATOM 1458 C C . VAL A 1 183 ? -19.017 12.227 1.081 1.00 93.88 183 VAL A C 1
ATOM 1460 O O . VAL A 1 183 ? -18.474 11.958 0.015 1.00 93.88 183 VAL A O 1
ATOM 1463 N N . GLN A 1 184 ? -20.340 12.360 1.205 1.00 91.50 184 GLN A N 1
ATOM 1464 C CA . GLN A 1 184 ? -21.277 12.041 0.127 1.00 91.50 184 GLN A CA 1
ATOM 1465 C C . GLN A 1 184 ? -21.052 12.916 -1.114 1.00 91.50 184 GLN A C 1
ATOM 1467 O O . GLN A 1 184 ? -20.863 12.397 -2.208 1.00 91.50 184 GLN A O 1
ATOM 1472 N N . ARG A 1 185 ? -20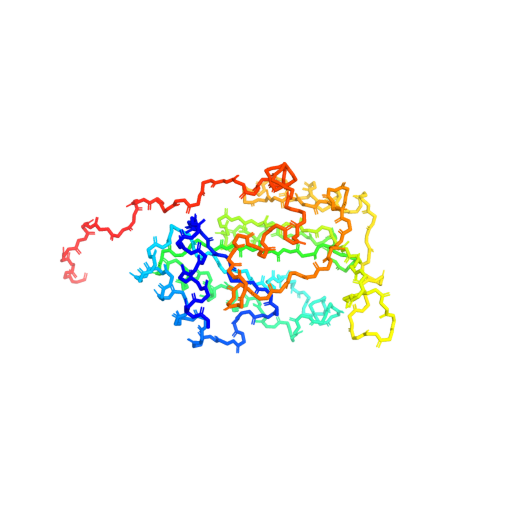.965 14.241 -0.942 1.00 91.94 185 ARG A N 1
ATOM 1473 C CA . ARG A 1 185 ? -20.719 15.166 -2.060 1.00 91.94 185 ARG A CA 1
ATOM 1474 C C . ARG A 1 185 ? -19.339 14.989 -2.688 1.00 91.94 185 ARG A C 1
ATOM 1476 O O . ARG A 1 185 ? -19.198 15.122 -3.900 1.00 91.94 185 ARG A O 1
ATOM 1483 N N . ALA A 1 186 ? -18.316 14.701 -1.880 1.00 91.69 186 ALA A N 1
ATOM 1484 C CA . ALA A 1 186 ? -16.992 14.393 -2.409 1.00 91.69 186 ALA A CA 1
ATOM 1485 C C . ALA A 1 186 ? -17.034 13.117 -3.265 1.00 91.69 186 ALA A C 1
ATOM 1487 O O . ALA A 1 186 ? -16.506 13.118 -4.375 1.00 91.69 186 ALA A O 1
ATOM 1488 N N . LEU A 1 187 ? -17.722 12.068 -2.796 1.00 87.75 187 LEU A N 1
ATOM 1489 C CA . LEU A 1 187 ? -17.934 10.835 -3.554 1.00 87.75 187 LEU A CA 1
ATOM 1490 C C . LEU A 1 187 ? -18.747 11.054 -4.829 1.00 87.75 187 LEU A C 1
ATOM 1492 O O . LEU A 1 187 ? -18.414 10.449 -5.826 1.00 87.75 187 LEU A O 1
ATOM 1496 N N . GLU A 1 188 ? -19.762 11.914 -4.842 1.00 86.81 188 GLU A N 1
ATOM 1497 C CA . GLU A 1 188 ? -20.530 12.226 -6.062 1.00 86.81 188 GLU A CA 1
ATOM 1498 C C . GLU A 1 188 ? -19.701 12.990 -7.101 1.00 86.81 188 GLU A C 1
ATOM 1500 O O . GLU A 1 188 ? -19.904 12.832 -8.304 1.00 86.81 188 GLU A O 1
ATOM 1505 N N . SER A 1 189 ? -18.740 13.801 -6.645 1.00 85.50 189 SER A N 1
ATOM 1506 C CA . SER A 1 189 ? -17.842 14.548 -7.533 1.00 85.50 189 SER A CA 1
ATOM 1507 C C . SER A 1 189 ? -16.780 13.675 -8.207 1.00 85.50 189 SER A C 1
ATOM 1509 O O . SER A 1 189 ? -16.174 14.093 -9.192 1.00 85.50 189 SER A O 1
ATOM 1511 N N . VAL A 1 190 ? -16.578 12.448 -7.716 1.00 79.75 190 VAL A N 1
ATOM 1512 C CA . VAL A 1 190 ? -15.717 11.447 -8.347 1.00 79.75 190 VAL A CA 1
ATOM 1513 C C . VAL A 1 190 ? -16.586 10.307 -8.847 1.00 79.75 190 VAL A C 1
ATOM 1515 O O . VAL A 1 190 ? -17.376 9.735 -8.118 1.00 79.75 190 VAL A O 1
ATOM 1518 N N . TYR A 1 191 ? -16.461 9.904 -10.104 1.00 75.75 191 TYR A N 1
ATOM 1519 C CA . TYR A 1 191 ? -17.214 8.732 -10.553 1.00 75.75 191 TYR A CA 1
ATOM 1520 C C . TYR A 1 191 ? -16.618 7.476 -9.885 1.00 75.75 191 TYR A C 1
ATOM 1522 O O . TYR A 1 191 ? -15.586 6.954 -10.318 1.00 75.75 191 TYR A O 1
ATOM 1530 N N . TRP A 1 192 ? -17.227 7.041 -8.779 1.00 71.62 192 TRP A N 1
ATOM 1531 C CA . TRP A 1 192 ? -16.837 5.851 -8.028 1.00 71.62 192 TRP A CA 1
ATOM 1532 C C . TRP A 1 192 ? -17.253 4.596 -8.796 1.00 71.62 192 TRP A C 1
ATOM 1534 O O . TRP A 1 192 ? -18.427 4.390 -9.093 1.00 71.62 192 TRP A O 1
ATOM 1544 N N . ASP A 1 193 ? -16.277 3.754 -9.131 1.00 77.88 193 ASP A N 1
ATOM 1545 C CA . ASP A 1 193 ? -16.503 2.498 -9.845 1.00 77.88 193 ASP A CA 1
ATOM 1546 C C . ASP A 1 193 ? -16.391 1.316 -8.876 1.00 77.88 193 ASP A C 1
ATOM 1548 O O . ASP A 1 193 ? -15.335 0.696 -8.713 1.00 77.88 193 ASP A O 1
ATOM 1552 N N . GLU A 1 194 ? -17.506 1.014 -8.213 1.00 81.38 194 GLU A N 1
ATOM 1553 C CA . GLU A 1 194 ? -17.609 -0.103 -7.272 1.00 81.38 194 GLU A CA 1
ATOM 1554 C C . GLU A 1 194 ? -17.287 -1.452 -7.936 1.00 81.38 194 GLU A C 1
ATOM 1556 O O . GLU A 1 194 ? -16.624 -2.303 -7.337 1.00 81.38 194 GLU A O 1
ATOM 1561 N N . LYS A 1 195 ? -17.681 -1.637 -9.203 1.00 81.88 195 LYS A N 1
ATOM 1562 C CA . LYS A 1 195 ? -17.426 -2.880 -9.947 1.00 81.88 195 LYS A CA 1
ATOM 1563 C C . LYS A 1 195 ? -15.929 -3.104 -10.135 1.00 81.88 195 LYS A C 1
ATOM 1565 O O . LYS A 1 195 ? -15.444 -4.205 -9.873 1.00 81.88 195 LYS A O 1
ATOM 1570 N N . SER A 1 196 ? -15.193 -2.062 -10.521 1.00 76.50 196 SER A N 1
ATOM 1571 C CA . SER A 1 196 ? -13.729 -2.111 -10.632 1.00 76.50 196 SER A CA 1
ATOM 1572 C C . SER A 1 196 ? -13.041 -2.330 -9.279 1.00 76.50 196 SER A C 1
ATOM 1574 O O . SER A 1 196 ? -12.010 -3.001 -9.204 1.00 76.50 196 SER A O 1
ATOM 1576 N N . PHE A 1 197 ? -13.599 -1.805 -8.183 1.00 78.00 197 PHE A N 1
ATOM 1577 C CA . PHE A 1 197 ? -13.077 -2.068 -6.838 1.00 78.00 197 PHE A CA 1
ATOM 1578 C C . PHE A 1 197 ? -13.232 -3.544 -6.435 1.00 78.00 197 PHE A C 1
ATOM 1580 O O . PHE A 1 197 ? -12.286 -4.152 -5.921 1.00 78.00 197 PHE A O 1
ATOM 1587 N N . ILE A 1 198 ? -14.401 -4.136 -6.693 1.00 80.62 198 ILE A N 1
ATOM 1588 C CA . ILE A 1 198 ? -14.681 -5.545 -6.390 1.00 80.62 198 ILE A CA 1
ATOM 1589 C C . ILE A 1 198 ? -13.824 -6.469 -7.264 1.00 80.62 198 ILE A C 1
ATOM 1591 O O . ILE A 1 198 ? -13.193 -7.383 -6.730 1.00 80.62 198 ILE A O 1
ATOM 1595 N N . SER A 1 199 ? -13.724 -6.207 -8.573 1.00 77.69 199 SER A N 1
ATOM 1596 C CA . SER A 1 199 ? -12.967 -7.056 -9.509 1.00 77.69 199 SER A CA 1
ATOM 1597 C C . SER A 1 199 ? -11.471 -7.134 -9.179 1.00 77.69 199 SER A C 1
ATOM 1599 O O . SER A 1 199 ? -10.841 -8.168 -9.384 1.00 77.69 199 SER A O 1
ATOM 1601 N N . ARG A 1 200 ? -10.908 -6.089 -8.558 1.00 76.88 200 ARG A N 1
ATOM 1602 C CA . ARG A 1 200 ? -9.516 -6.047 -8.064 1.00 76.88 200 ARG A CA 1
ATOM 1603 C C . ARG A 1 200 ? -9.353 -6.645 -6.662 1.00 76.88 200 ARG A C 1
ATOM 1605 O O . ARG A 1 200 ? -8.412 -6.315 -5.928 1.00 76.88 200 ARG A O 1
ATOM 1612 N N . SER A 1 201 ? -10.286 -7.510 -6.254 1.00 77.44 201 SER A N 1
ATOM 1613 C CA . SER A 1 201 ? -10.312 -8.150 -4.934 1.00 77.44 201 SER A CA 1
ATOM 1614 C C . SER A 1 201 ? -10.236 -7.126 -3.790 1.00 77.44 201 SER A C 1
ATOM 1616 O O . SER A 1 201 ? -9.519 -7.322 -2.796 1.00 77.44 201 SER A O 1
ATOM 1618 N N . GLY A 1 202 ? -10.911 -5.981 -3.959 1.00 73.88 202 GLY A N 1
ATOM 1619 C CA . GLY A 1 202 ? -10.996 -4.911 -2.963 1.00 73.88 202 GLY A CA 1
ATOM 1620 C C . GLY A 1 202 ? -11.723 -5.347 -1.689 1.00 73.88 202 GLY A C 1
ATOM 1621 O O . GLY A 1 202 ? -11.350 -4.909 -0.595 1.00 73.88 202 GLY A O 1
ATOM 1622 N N . MET A 1 203 ? -12.666 -6.286 -1.831 1.00 77.88 203 MET A N 1
ATOM 1623 C CA . MET A 1 203 ? -13.382 -6.968 -0.750 1.00 77.88 203 MET A CA 1
ATOM 1624 C C . MET A 1 203 ? -12.706 -8.301 -0.403 1.00 77.88 203 MET A C 1
ATOM 1626 O O . MET A 1 203 ? -12.392 -9.083 -1.294 1.00 77.88 203 MET A O 1
ATOM 1630 N N . TYR A 1 204 ? -12.420 -8.536 0.878 1.00 78.25 204 TYR A N 1
ATOM 1631 C CA . TYR A 1 204 ? -11.736 -9.736 1.384 1.00 78.25 204 TYR A CA 1
ATOM 1632 C C . TYR A 1 204 ? -11.910 -9.836 2.901 1.00 78.25 204 TYR A C 1
ATOM 1634 O O . TYR A 1 204 ? -12.236 -8.838 3.532 1.00 78.25 204 TYR A O 1
ATOM 1642 N N . ASP A 1 205 ? -11.629 -10.983 3.518 1.00 76.62 205 ASP A N 1
ATOM 1643 C CA . ASP A 1 205 ? -11.700 -11.072 4.977 1.00 76.62 205 ASP A CA 1
ATOM 1644 C C . ASP A 1 205 ? -10.573 -10.269 5.663 1.00 76.62 205 ASP A C 1
ATOM 1646 O O . ASP A 1 205 ? -9.383 -10.614 5.673 1.00 76.62 205 ASP A O 1
ATOM 1650 N N . TRP A 1 206 ? -10.962 -9.137 6.242 1.00 73.06 206 TRP A N 1
ATOM 1651 C CA . TRP A 1 206 ? -10.097 -8.236 6.996 1.00 73.06 206 TRP A CA 1
ATOM 1652 C C . TRP A 1 206 ? -10.360 -8.282 8.504 1.00 73.06 206 TRP A C 1
ATOM 1654 O O . TRP A 1 206 ? -9.733 -7.501 9.225 1.00 73.06 206 TRP A O 1
ATOM 1664 N N . SER A 1 207 ? -11.242 -9.172 8.972 1.00 68.25 207 SER A N 1
ATOM 1665 C CA . SER A 1 207 ? -11.521 -9.379 10.395 1.00 68.25 207 SER A CA 1
ATOM 1666 C C . SER A 1 207 ? -10.272 -9.904 11.118 1.00 68.25 207 SER A C 1
ATOM 1668 O O . SER A 1 207 ? -9.367 -10.454 10.487 1.00 68.25 207 SER A O 1
ATOM 1670 N N . ARG A 1 208 ? -10.139 -9.666 12.426 1.00 63.19 208 ARG A N 1
ATOM 1671 C CA . ARG A 1 208 ? -9.107 -10.354 13.217 1.00 63.19 208 ARG A CA 1
ATOM 1672 C C . ARG A 1 208 ? -9.612 -11.769 13.480 1.00 63.19 208 ARG A C 1
ATOM 1674 O O . ARG A 1 208 ? -10.753 -11.907 13.911 1.00 63.19 208 ARG A O 1
ATOM 1681 N N . ASP A 1 209 ? -8.760 -12.778 13.321 1.00 55.06 209 ASP A N 1
ATOM 1682 C CA . ASP A 1 209 ? -9.004 -14.033 14.024 1.00 55.06 209 ASP A CA 1
ATOM 1683 C C . ASP A 1 209 ? -9.010 -13.703 15.520 1.00 55.06 209 ASP A C 1
ATOM 1685 O O . ASP A 1 209 ? -8.009 -13.235 16.061 1.00 55.06 209 ASP A O 1
ATOM 1689 N N . GLN A 1 210 ? -10.141 -13.902 16.199 1.00 42.66 210 GLN A N 1
ATOM 1690 C CA . GLN A 1 210 ? -10.245 -13.719 17.654 1.00 42.66 210 GLN A CA 1
ATOM 1691 C C . GLN A 1 210 ? -9.392 -14.728 18.445 1.00 42.66 210 GLN A C 1
ATOM 1693 O O . GLN A 1 210 ? -9.300 -14.638 19.664 1.00 42.66 210 GLN A O 1
ATOM 1698 N N . LYS A 1 211 ? -8.726 -15.676 17.775 1.00 41.78 211 LYS A N 1
ATOM 1699 C CA . LYS A 1 211 ? -7.809 -16.632 18.400 1.00 41.78 211 LYS A CA 1
ATOM 1700 C C . LYS A 1 211 ? -6.404 -16.049 18.550 1.00 41.78 211 LYS A C 1
ATOM 1702 O O . LYS A 1 211 ? -5.465 -16.540 17.936 1.00 41.78 211 LYS A O 1
ATOM 1707 N N . SER A 1 212 ? -6.258 -14.998 19.350 1.00 42.47 212 SER A N 1
ATOM 1708 C CA . SER A 1 212 ? -4.986 -14.642 19.994 1.00 42.47 212 SER A CA 1
ATOM 1709 C C . SER A 1 212 ? -5.212 -13.480 20.962 1.00 42.47 212 SER A C 1
ATOM 1711 O O . SER A 1 212 ? -5.595 -12.384 20.555 1.00 42.47 212 SER A O 1
ATOM 1713 N N . CYS A 1 213 ? -4.925 -13.762 22.236 1.00 36.66 213 CYS A N 1
ATOM 1714 C CA . CYS A 1 213 ? -4.814 -12.833 23.363 1.00 36.66 213 CYS A CA 1
ATOM 1715 C C . CYS A 1 213 ? -6.122 -12.356 24.015 1.00 36.66 213 CYS A C 1
ATOM 1717 O O . CYS A 1 213 ? -6.302 -11.171 24.280 1.00 36.66 213 CYS A O 1
ATOM 1719 N N . SER A 1 214 ? -6.980 -13.299 24.394 1.00 42.78 214 SER A N 1
ATOM 1720 C CA . SER A 1 214 ? -7.668 -13.217 25.686 1.00 42.78 214 SER A CA 1
ATOM 1721 C C . SER A 1 214 ? -7.854 -14.633 26.224 1.00 42.78 214 SER A C 1
ATOM 1723 O O . SER A 1 214 ? -8.460 -15.461 25.550 1.00 42.78 214 SER A O 1
ATOM 1725 N N . ASP A 1 215 ? -7.313 -14.857 27.418 1.00 41.50 215 ASP A N 1
ATOM 1726 C CA . ASP A 1 215 ? -7.397 -16.050 28.269 1.00 41.50 215 ASP A CA 1
ATOM 1727 C C . ASP A 1 215 ? -6.295 -17.113 28.106 1.00 41.50 215 ASP A C 1
ATOM 1729 O O . ASP A 1 215 ? -6.076 -17.664 27.031 1.00 41.50 215 ASP A O 1
ATOM 1733 N N . THR A 1 216 ? -5.663 -17.421 29.254 1.00 38.53 216 THR A N 1
ATOM 1734 C CA . THR A 1 216 ? -4.570 -18.382 29.552 1.00 38.53 216 THR A CA 1
ATOM 1735 C C . THR A 1 216 ? -3.155 -17.851 29.232 1.00 38.53 216 THR A C 1
ATOM 1737 O O . THR A 1 216 ? -2.850 -17.552 28.090 1.00 38.53 216 THR A O 1
ATOM 1740 N N . HIS A 1 217 ? -2.218 -17.608 30.159 1.00 34.31 217 HIS A N 1
ATOM 1741 C CA . HIS A 1 217 ? -1.973 -18.107 31.514 1.00 34.31 217 HIS A CA 1
ATOM 1742 C C . HIS A 1 217 ? -1.441 -16.987 32.433 1.00 34.31 217 HIS A C 1
ATOM 1744 O O . HIS A 1 217 ? -0.504 -16.273 32.079 1.00 34.31 217 HIS A O 1
ATOM 1750 N N . ARG A 1 218 ? -2.021 -16.881 33.636 1.00 39.88 218 ARG A N 1
ATOM 1751 C CA . ARG A 1 218 ? -1.254 -16.530 34.837 1.00 39.88 218 ARG A CA 1
ATOM 1752 C C . ARG A 1 218 ? -0.388 -17.742 35.194 1.00 39.88 218 ARG A C 1
ATOM 1754 O O . ARG A 1 218 ? -0.811 -18.871 34.954 1.00 39.88 218 ARG A O 1
ATOM 1761 N N . ASP A 1 219 ? 0.764 -17.442 35.775 1.00 36.94 219 ASP A N 1
ATOM 1762 C CA . ASP A 1 219 ? 1.718 -18.347 36.421 1.00 36.94 219 ASP A CA 1
ATOM 1763 C C . ASP A 1 219 ? 2.629 -19.143 35.484 1.00 36.94 219 ASP A C 1
ATOM 1765 O O . ASP A 1 219 ? 2.260 -20.200 34.983 1.00 36.94 219 ASP A O 1
ATOM 1769 N N . LEU A 1 220 ? 3.868 -18.660 35.343 1.00 30.00 220 LEU A N 1
ATOM 1770 C CA . LEU A 1 220 ? 5.045 -19.525 35.308 1.00 30.00 220 LEU A CA 1
ATOM 1771 C C . LEU A 1 220 ? 6.156 -18.876 36.143 1.00 30.00 220 LEU A C 1
ATOM 1773 O O . LEU A 1 220 ? 6.775 -17.892 35.742 1.00 30.00 220 LEU A O 1
ATOM 1777 N N . ASP A 1 221 ? 6.309 -19.438 37.338 1.00 30.17 221 ASP A N 1
ATOM 1778 C CA . ASP A 1 221 ? 7.522 -19.450 38.148 1.00 30.17 221 ASP A CA 1
ATOM 1779 C C . ASP A 1 221 ? 8.550 -20.385 37.475 1.00 30.17 221 ASP A C 1
ATOM 1781 O O . ASP A 1 221 ? 8.176 -21.479 37.040 1.00 30.17 221 ASP A O 1
ATOM 1785 N N . TRP A 1 222 ? 9.816 -19.946 37.487 1.00 41.72 222 TRP A N 1
ATOM 1786 C CA . TRP A 1 222 ? 11.067 -20.585 37.016 1.00 41.72 222 TRP A CA 1
ATOM 1787 C C . TRP A 1 222 ? 11.299 -20.704 35.503 1.00 41.72 222 TRP A C 1
ATOM 1789 O O . TRP A 1 222 ? 10.742 -21.609 34.844 1.00 41.72 222 TRP A O 1
#